Protein AF-A0A950M213-F1 (afdb_monomer_lite)

Radius of gyration: 52.93 Å; chains: 1; bounding box: 107×39×134 Å

Sequence (190 aa):
MMHLPGWNSADSTARFHNFFEFWGIVLFLIVVLFEFLAYFYGHRRDWLVNEAVRQASIQRQQADDPAKLQRESDATQIARLEEELWQTSKQVAADHSVKTRLRNLLETIDPQIIRAIDAGQTDLVVRMQPSDIVALRSLIQDPEGASLVTIVGLGRRFLNSLINNGSLGPSTPVAEQQEVQLHISTNLKE

Structure (mmCIF, N/CA/C/O backbone):
data_AF-A0A950M213-F1
#
_entry.id   AF-A0A950M213-F1
#
loop_
_atom_site.group_PDB
_atom_site.id
_atom_site.type_symbol
_atom_site.label_atom_id
_atom_site.label_alt_id
_atom_site.label_comp_id
_atom_site.label_asym_id
_atom_site.label_entity_id
_atom_site.label_seq_id
_atom_site.pdbx_PDB_ins_code
_atom_site.Cartn_x
_atom_site.Cartn_y
_atom_site.Cartn_z
_atom_site.occupancy
_atom_site.B_iso_or_equiv
_atom_site.auth_seq_id
_atom_site.auth_comp_id
_atom_site.auth_asym_id
_atom_site.auth_atom_id
_atom_site.pdbx_PDB_model_num
ATOM 1 N N . MET A 1 1 ? 73.156 -7.912 -71.136 1.00 49.03 1 MET A N 1
ATOM 2 C CA . MET A 1 1 ? 72.576 -6.557 -71.019 1.00 49.03 1 MET A CA 1
ATOM 3 C C . MET A 1 1 ? 71.364 -6.499 -71.931 1.00 49.03 1 MET A C 1
ATOM 5 O O . MET A 1 1 ? 71.535 -6.577 -73.139 1.00 49.03 1 MET A O 1
ATOM 9 N N . MET A 1 2 ? 70.152 -6.495 -71.373 1.00 54.94 2 MET A N 1
ATOM 10 C CA . MET A 1 2 ? 68.930 -6.364 -72.175 1.00 54.94 2 MET A CA 1
ATOM 11 C C . MET A 1 2 ? 68.824 -4.920 -72.666 1.00 54.94 2 MET A C 1
ATOM 13 O O . MET A 1 2 ? 68.542 -4.017 -71.884 1.00 54.94 2 MET A O 1
ATOM 17 N N . HIS A 1 3 ? 69.097 -4.707 -73.951 1.00 57.25 3 HIS A N 1
ATOM 18 C CA . HIS A 1 3 ? 68.848 -3.440 -74.628 1.00 57.25 3 HIS A CA 1
ATOM 19 C C . HIS A 1 3 ? 67.369 -3.426 -75.028 1.00 57.25 3 HIS A C 1
ATOM 21 O O . HIS A 1 3 ? 66.970 -4.119 -75.962 1.00 57.25 3 HIS A O 1
ATOM 27 N N . LEU A 1 4 ? 66.537 -2.701 -74.281 1.00 65.31 4 LEU A N 1
ATOM 28 C CA . LEU A 1 4 ? 65.123 -2.542 -74.618 1.00 65.31 4 LEU A CA 1
ATOM 29 C C . LEU A 1 4 ? 65.012 -1.671 -75.889 1.00 65.31 4 LEU A C 1
ATOM 31 O O . LEU A 1 4 ? 65.547 -0.557 -75.907 1.00 65.31 4 LEU A O 1
ATOM 35 N N . PRO A 1 5 ? 64.381 -2.160 -76.974 1.00 60.16 5 PRO A N 1
ATOM 36 C CA . PRO A 1 5 ? 64.315 -1.437 -78.241 1.00 60.16 5 PRO A CA 1
ATOM 37 C C . PRO A 1 5 ? 63.416 -0.198 -78.106 1.00 60.16 5 PRO A C 1
ATOM 39 O O . PRO A 1 5 ? 62.282 -0.295 -77.650 1.00 60.16 5 PRO A O 1
ATOM 42 N N . GLY A 1 6 ? 63.931 0.975 -78.4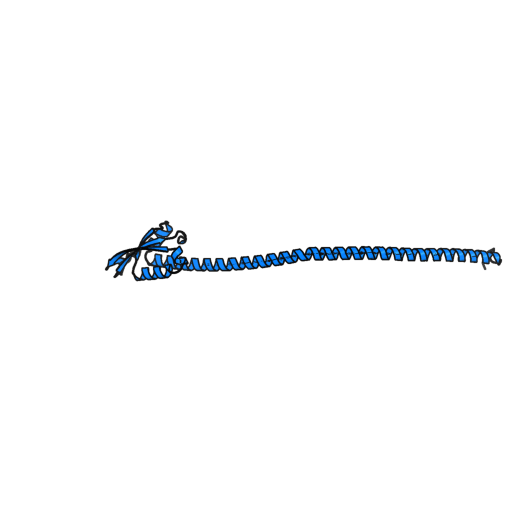92 1.00 64.69 6 GLY A N 1
ATOM 43 C CA . GLY A 1 6 ? 63.197 2.252 -78.483 1.00 64.69 6 GLY A CA 1
ATOM 44 C C . GLY A 1 6 ? 63.586 3.240 -77.373 1.00 64.69 6 GLY A C 1
ATOM 45 O O . GLY A 1 6 ? 63.314 4.425 -77.514 1.00 64.69 6 GLY A O 1
ATOM 46 N N . TRP A 1 7 ? 64.305 2.806 -76.331 1.00 66.50 7 TRP A N 1
ATOM 47 C CA . TRP A 1 7 ? 64.709 3.653 -75.189 1.00 66.50 7 TRP A CA 1
ATOM 48 C C . TRP A 1 7 ? 65.865 4.631 -75.459 1.00 66.50 7 TRP A C 1
ATOM 50 O O . TRP A 1 7 ? 66.163 5.484 -74.629 1.00 66.50 7 TRP A O 1
ATOM 60 N N . ASN A 1 8 ? 66.517 4.534 -76.618 1.00 67.75 8 ASN A N 1
ATOM 61 C CA . ASN A 1 8 ? 67.691 5.350 -76.945 1.00 67.75 8 ASN A CA 1
ATOM 62 C C . ASN A 1 8 ? 67.336 6.664 -77.663 1.00 67.75 8 ASN A C 1
ATOM 64 O O . ASN A 1 8 ? 68.239 7.379 -78.092 1.00 67.75 8 ASN A O 1
ATOM 68 N N . SER A 1 9 ? 66.046 6.971 -77.853 1.00 73.06 9 SER A N 1
ATOM 69 C CA . SER A 1 9 ? 65.612 8.234 -78.455 1.00 73.06 9 SER A CA 1
ATOM 70 C C . SER A 1 9 ? 65.010 9.152 -77.393 1.00 73.06 9 SER A C 1
ATOM 72 O O . SER A 1 9 ? 64.204 8.728 -76.564 1.00 73.06 9 SER A O 1
ATOM 74 N N . ALA A 1 10 ? 65.389 10.431 -77.433 1.00 76.19 10 ALA A N 1
ATOM 75 C CA . ALA A 1 10 ? 64.850 11.448 -76.531 1.00 76.19 10 ALA A CA 1
ATOM 76 C C . ALA A 1 10 ? 63.313 11.546 -76.613 1.00 76.19 10 ALA A C 1
ATOM 78 O O . ALA A 1 10 ? 62.657 11.819 -75.610 1.00 76.19 10 ALA A O 1
ATOM 79 N N . ASP A 1 11 ? 62.736 11.251 -77.783 1.00 80.62 11 ASP A N 1
ATOM 80 C CA . ASP A 1 11 ? 61.290 11.291 -78.018 1.00 80.62 11 ASP A CA 1
ATOM 81 C C . ASP A 1 11 ? 60.545 10.152 -77.289 1.00 80.62 11 ASP A C 1
ATOM 83 O O . ASP A 1 11 ? 59.473 10.363 -76.725 1.00 80.62 11 ASP A O 1
ATOM 87 N N . SER A 1 12 ? 61.128 8.947 -77.199 1.00 78.62 12 SER A N 1
ATOM 88 C CA . SER A 1 12 ? 60.525 7.846 -76.429 1.00 78.62 12 SER A CA 1
ATOM 89 C C . SER A 1 12 ? 60.503 8.155 -74.931 1.00 78.62 12 SER A C 1
ATOM 91 O O . SER A 1 12 ? 59.481 7.959 -74.272 1.00 78.62 12 SER A O 1
ATOM 93 N N . THR A 1 13 ? 61.606 8.677 -74.388 1.00 80.12 13 THR A N 1
ATOM 94 C CA . THR A 1 13 ? 61.694 9.057 -72.969 1.00 80.12 13 THR A CA 1
ATOM 95 C C . THR A 1 13 ? 60.719 10.185 -72.630 1.00 80.12 13 THR A C 1
ATOM 97 O O . THR A 1 13 ? 60.046 10.113 -71.604 1.00 80.12 13 THR A O 1
ATOM 100 N N . ALA A 1 14 ? 60.567 11.179 -73.513 1.00 83.19 14 ALA A N 1
ATOM 101 C CA . ALA A 1 14 ? 59.604 12.266 -73.337 1.00 83.19 14 ALA A CA 1
ATOM 102 C C . ALA A 1 14 ? 58.148 11.766 -73.316 1.00 83.19 14 ALA A C 1
ATOM 104 O O . ALA A 1 14 ? 57.359 12.184 -72.472 1.00 83.19 14 ALA A O 1
ATOM 105 N N . ARG A 1 15 ? 57.784 10.816 -74.187 1.00 82.31 15 ARG A N 1
ATOM 106 C CA . ARG A 1 15 ? 56.428 10.235 -74.200 1.00 82.31 15 ARG A CA 1
ATOM 107 C C . ARG A 1 15 ? 56.118 9.425 -72.946 1.00 82.31 15 ARG A C 1
ATOM 109 O O . ARG A 1 15 ? 55.019 9.547 -72.410 1.00 82.31 15 ARG A O 1
ATOM 116 N N . PHE A 1 16 ? 57.069 8.624 -72.464 1.00 85.44 16 PHE A N 1
ATOM 117 C CA . PHE A 1 16 ? 56.902 7.890 -71.207 1.00 85.44 16 PHE A CA 1
ATOM 118 C C . PHE A 1 16 ? 56.800 8.834 -70.010 1.00 85.44 16 PHE A C 1
ATOM 120 O O . PHE A 1 16 ? 55.954 8.616 -69.146 1.00 85.44 16 PHE A O 1
ATOM 127 N N . HIS A 1 17 ? 57.608 9.897 -69.980 1.00 86.88 17 HIS A N 1
ATOM 128 C CA . HIS A 1 17 ? 57.521 10.922 -68.946 1.00 86.88 17 HIS A CA 1
ATOM 129 C C . HIS A 1 17 ? 56.132 11.568 -68.919 1.00 86.88 17 HIS A C 1
ATOM 131 O O . HIS A 1 17 ? 55.469 11.508 -67.890 1.00 86.88 17 HIS A O 1
ATOM 137 N N . ASN A 1 18 ? 55.643 12.049 -70.066 1.00 85.50 18 ASN A N 1
ATOM 138 C CA . ASN A 1 18 ? 54.320 12.671 -70.169 1.00 85.50 18 ASN A CA 1
ATOM 139 C C . ASN A 1 18 ? 53.185 11.699 -69.792 1.00 85.50 18 ASN A C 1
ATOM 141 O O . ASN A 1 18 ? 52.194 12.105 -69.189 1.00 85.50 18 ASN A O 1
ATOM 145 N N . PHE A 1 19 ? 53.317 10.408 -70.122 1.00 90.56 19 PHE A N 1
ATOM 146 C CA . PHE A 1 19 ? 52.348 9.384 -69.721 1.00 90.56 19 PHE A CA 1
ATOM 147 C C . PHE A 1 19 ? 52.305 9.212 -68.199 1.00 90.56 19 PHE A C 1
ATOM 149 O O . PHE A 1 19 ? 51.228 9.262 -67.607 1.00 90.56 19 PHE A O 1
ATOM 156 N N . PHE A 1 20 ? 53.462 9.025 -67.559 1.00 93.75 20 PHE A N 1
ATOM 157 C CA . PHE A 1 20 ? 53.530 8.870 -66.105 1.00 93.75 20 PHE A CA 1
ATOM 158 C C . PHE A 1 20 ? 53.152 10.150 -65.363 1.00 93.75 20 PHE A C 1
ATOM 160 O O . PHE A 1 20 ? 52.518 10.063 -64.317 1.00 93.75 20 PHE A O 1
ATOM 167 N N . GLU A 1 21 ? 53.484 11.320 -65.903 1.00 91.75 21 GLU A N 1
ATOM 168 C CA . GLU A 1 21 ? 53.078 12.613 -65.355 1.00 91.75 21 GLU A CA 1
ATOM 169 C C . GLU A 1 21 ? 51.553 12.758 -65.375 1.00 91.75 21 GLU A C 1
ATOM 171 O O . GLU A 1 21 ? 50.941 13.024 -64.340 1.00 91.75 21 GLU A O 1
ATOM 176 N N . PHE A 1 22 ? 50.917 12.475 -66.517 1.00 94.12 22 PHE A N 1
ATOM 177 C CA . PHE A 1 22 ? 49.462 12.511 -66.638 1.00 94.12 22 PHE A CA 1
ATOM 178 C C . PHE A 1 22 ? 48.786 11.535 -65.668 1.00 94.12 22 PHE A C 1
ATOM 180 O O . PHE A 1 22 ? 47.903 11.926 -64.904 1.00 94.12 22 PHE A O 1
ATOM 187 N N . TRP A 1 23 ? 49.226 10.274 -65.641 1.00 96.12 23 TRP A N 1
ATOM 188 C CA . TRP A 1 23 ? 48.662 9.278 -64.727 1.00 96.12 23 TRP A CA 1
ATOM 189 C C . TRP A 1 23 ? 48.947 9.588 -63.259 1.00 96.12 23 TRP A C 1
ATOM 191 O O . TRP A 1 23 ? 48.094 9.322 -62.414 1.00 96.12 23 TRP A O 1
ATOM 201 N N . GLY A 1 24 ? 50.096 10.188 -62.951 1.00 95.62 24 GLY A N 1
ATOM 202 C CA . GLY A 1 24 ? 50.436 10.656 -61.611 1.00 95.62 24 GLY A CA 1
ATOM 203 C C . GLY A 1 24 ? 49.455 11.716 -61.119 1.00 95.62 24 GLY A C 1
ATOM 204 O O . GLY A 1 24 ? 48.935 11.603 -60.010 1.00 95.62 24 GLY A O 1
ATOM 205 N N . ILE A 1 25 ? 49.122 12.690 -61.971 1.00 96.31 25 ILE A N 1
ATOM 206 C CA . ILE A 1 25 ? 48.122 13.723 -61.665 1.00 96.31 25 ILE A CA 1
ATOM 207 C C . ILE A 1 25 ? 46.729 13.101 -61.496 1.00 96.31 25 ILE A C 1
ATOM 209 O O . ILE A 1 25 ? 46.022 13.423 -60.541 1.00 96.31 25 ILE A O 1
ATOM 213 N N . VAL A 1 26 ? 46.335 12.182 -62.381 1.00 97.06 26 VAL A N 1
ATOM 214 C CA . VAL A 1 26 ? 45.029 11.502 -62.312 1.00 97.06 26 VAL A CA 1
ATOM 215 C C . VAL A 1 26 ? 44.888 10.705 -61.013 1.00 97.06 26 VAL A C 1
ATOM 217 O O . VAL A 1 26 ? 43.884 10.838 -60.316 1.00 97.06 26 VAL A O 1
ATOM 220 N N . LEU A 1 27 ? 45.896 9.906 -60.655 1.00 96.50 27 LEU A N 1
ATOM 221 C CA . LEU A 1 27 ? 45.900 9.134 -59.412 1.00 96.50 27 LEU A CA 1
ATOM 222 C C . LEU A 1 27 ? 45.859 10.038 -58.181 1.00 96.50 27 LEU A C 1
ATOM 224 O O . LEU A 1 27 ? 45.108 9.760 -57.247 1.00 96.50 27 LEU A O 1
ATOM 228 N N . PHE A 1 28 ? 46.610 11.139 -58.196 1.00 96.69 28 PHE A N 1
ATOM 229 C CA . PHE A 1 28 ? 46.575 12.124 -57.122 1.00 96.69 28 PHE A CA 1
ATOM 230 C C . PHE A 1 28 ? 45.172 12.721 -56.944 1.00 96.69 28 PHE A C 1
ATOM 232 O O . PHE A 1 28 ? 44.655 12.753 -55.828 1.00 96.69 28 PHE A O 1
ATOM 239 N N . LEU A 1 29 ? 44.510 13.117 -58.037 1.00 97.31 29 LEU A N 1
ATOM 240 C CA . LEU A 1 29 ? 43.141 13.637 -57.991 1.00 97.31 29 LEU A CA 1
ATOM 241 C C . LEU A 1 29 ? 42.142 12.609 -57.452 1.00 97.31 29 LEU A C 1
ATOM 243 O O . LEU A 1 29 ? 41.258 12.970 -56.677 1.00 97.31 29 LEU A O 1
ATOM 247 N N . ILE A 1 30 ? 42.292 11.334 -57.819 1.00 97.56 30 ILE A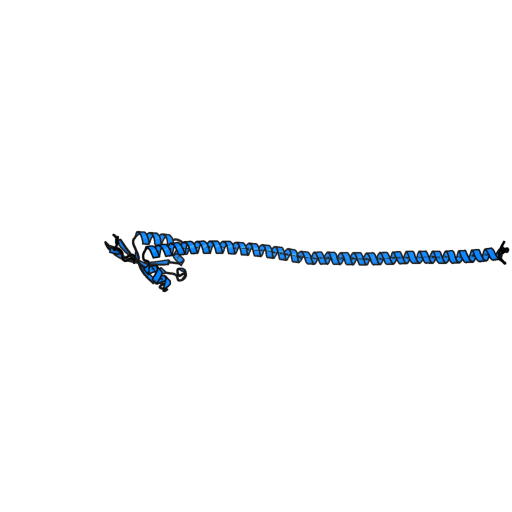 N 1
ATOM 248 C CA . ILE A 1 30 ? 41.451 10.255 -57.291 1.00 97.56 30 ILE A CA 1
ATOM 249 C C . ILE A 1 30 ? 41.628 10.135 -55.774 1.00 97.56 30 ILE A C 1
ATOM 251 O O . ILE A 1 30 ? 40.633 10.100 -55.055 1.00 97.56 30 ILE A O 1
ATOM 255 N N . VAL A 1 31 ? 42.865 10.125 -55.267 1.00 97.00 31 VAL A N 1
ATOM 256 C CA . VAL A 1 31 ? 43.129 10.045 -53.818 1.00 97.00 31 VAL A CA 1
ATOM 257 C C . VAL A 1 31 ? 42.512 11.232 -53.076 1.00 97.00 31 VAL A C 1
ATOM 259 O O . VAL A 1 31 ? 41.837 11.032 -52.069 1.00 97.00 31 VAL A O 1
ATOM 262 N N . VAL A 1 32 ? 42.667 12.452 -53.598 1.00 96.81 32 VAL A N 1
ATOM 263 C CA . VAL A 1 32 ? 42.060 13.657 -53.007 1.00 96.81 32 VAL A CA 1
ATOM 264 C C . VAL A 1 32 ? 40.530 13.569 -52.998 1.00 96.81 32 VAL A C 1
ATOM 266 O O . VAL A 1 32 ? 39.896 13.938 -52.010 1.00 96.81 32 VAL A O 1
ATOM 269 N N . LEU A 1 33 ? 39.922 13.042 -54.065 1.00 96.75 33 LEU A N 1
ATOM 270 C CA . LEU A 1 33 ? 38.476 12.830 -54.129 1.00 96.75 33 LEU A CA 1
ATOM 271 C C . LEU A 1 33 ? 38.009 11.823 -53.065 1.00 96.75 33 LEU A C 1
ATOM 273 O O . LEU A 1 33 ? 36.998 12.059 -52.403 1.00 96.75 33 LEU A O 1
ATOM 277 N N . PHE A 1 34 ? 38.744 10.724 -52.875 1.00 96.75 34 PHE A N 1
ATOM 278 C CA . PHE A 1 34 ? 38.442 9.737 -51.836 1.00 96.75 34 PHE A CA 1
ATOM 279 C C . PHE A 1 34 ? 38.565 10.322 -50.428 1.00 96.75 34 PHE A C 1
ATOM 281 O O . PHE A 1 34 ? 37.687 10.072 -49.605 1.00 96.75 34 PHE A O 1
ATOM 288 N N . GLU A 1 35 ? 39.587 11.137 -50.168 1.00 94.62 35 GLU A N 1
ATOM 289 C CA . GLU A 1 35 ? 39.752 11.830 -48.886 1.00 94.62 35 GLU A CA 1
ATOM 290 C C . GLU A 1 35 ? 38.570 12.772 -48.611 1.00 94.62 35 GLU A C 1
ATOM 292 O O . GLU A 1 35 ? 37.987 12.766 -47.526 1.00 94.62 35 GLU A O 1
ATOM 297 N N . PHE A 1 36 ? 38.138 13.525 -49.627 1.00 95.69 36 PHE A N 1
ATOM 298 C CA . PHE A 1 36 ? 36.987 14.418 -49.511 1.00 95.69 36 PHE A CA 1
ATOM 299 C C . PHE A 1 36 ? 35.680 13.655 -49.237 1.00 95.69 36 PHE A C 1
ATOM 301 O O . PHE A 1 36 ? 34.890 14.048 -48.374 1.00 95.69 36 PHE A O 1
ATOM 308 N N . LEU A 1 37 ? 35.459 12.532 -49.930 1.00 93.62 37 LEU A N 1
ATOM 309 C CA . LEU A 1 37 ? 34.311 11.655 -49.686 1.00 93.62 37 LEU A CA 1
ATOM 310 C C . LEU A 1 37 ? 34.345 11.048 -48.279 1.00 93.62 37 LEU A C 1
ATOM 312 O O . LEU A 1 37 ? 33.307 10.997 -47.615 1.00 93.62 37 LEU A O 1
ATOM 316 N N . ALA A 1 38 ? 35.517 10.611 -47.815 1.00 93.62 38 ALA A N 1
ATOM 317 C CA . ALA A 1 38 ? 35.697 10.048 -46.482 1.00 93.62 38 ALA A CA 1
ATOM 318 C C . ALA A 1 38 ? 35.398 11.086 -45.393 1.00 93.62 38 ALA A C 1
ATOM 320 O O . ALA A 1 38 ? 34.660 10.786 -44.453 1.00 93.62 38 ALA A O 1
ATOM 321 N N . TYR A 1 39 ? 35.883 12.320 -45.560 1.00 93.44 39 TYR A N 1
ATOM 322 C CA . TYR A 1 39 ? 35.595 13.427 -44.651 1.00 93.44 39 TYR A CA 1
ATOM 323 C C . TYR A 1 39 ? 34.091 13.724 -44.570 1.00 93.44 39 TYR A C 1
ATOM 325 O O . TYR A 1 39 ? 33.519 13.784 -43.479 1.00 93.44 39 TYR A O 1
ATOM 333 N N . PHE A 1 40 ? 33.422 13.847 -45.721 1.00 91.62 40 PHE A N 1
ATOM 334 C CA . PHE A 1 40 ? 31.988 14.136 -45.764 1.00 91.62 40 PHE A CA 1
ATOM 335 C C . PHE A 1 40 ? 31.150 13.004 -45.151 1.00 91.62 40 PHE A C 1
ATOM 337 O O . PHE A 1 40 ? 30.200 13.250 -44.400 1.00 91.62 40 PHE A O 1
ATOM 344 N N . TYR A 1 41 ? 31.515 11.750 -45.432 1.00 92.00 41 TYR A N 1
ATOM 345 C CA . TYR A 1 41 ? 30.835 10.586 -44.872 1.00 92.00 41 TYR A CA 1
ATOM 346 C C . TYR A 1 41 ? 31.047 10.465 -43.357 1.00 92.00 41 TYR A C 1
ATOM 348 O O . TYR A 1 41 ? 30.087 10.198 -42.629 1.00 92.00 41 TYR A O 1
ATOM 356 N N . GLY A 1 42 ? 32.269 10.714 -42.875 1.00 89.62 42 GLY A N 1
ATOM 357 C CA . GLY A 1 42 ? 32.592 10.758 -41.448 1.00 89.62 42 GLY A CA 1
ATOM 358 C C . GLY A 1 42 ? 31.742 11.791 -40.713 1.00 89.62 42 GLY A C 1
ATOM 359 O O . GLY A 1 42 ? 31.035 11.447 -39.768 1.00 89.62 42 GLY A O 1
ATOM 360 N N . HIS A 1 43 ? 31.686 13.020 -41.232 1.00 89.88 43 HIS A N 1
ATOM 361 C CA . HIS A 1 43 ? 30.910 14.096 -40.617 1.00 89.88 43 HIS A CA 1
ATOM 362 C C . HIS A 1 43 ? 29.405 13.787 -40.549 1.00 89.88 43 HIS A C 1
ATOM 364 O O . HIS A 1 43 ? 28.758 14.011 -39.524 1.00 89.88 43 HIS A O 1
ATOM 370 N N . ARG A 1 44 ? 28.838 13.208 -41.617 1.00 91.50 44 ARG A N 1
ATOM 371 C CA . ARG A 1 44 ? 27.429 12.784 -41.630 1.00 91.50 44 ARG A CA 1
ATOM 372 C C . ARG A 1 44 ? 27.152 11.689 -40.599 1.00 91.50 44 ARG A C 1
ATOM 374 O O . ARG A 1 44 ? 26.113 11.719 -39.939 1.00 91.50 44 ARG A O 1
ATOM 381 N N . ARG A 1 45 ? 28.050 10.710 -40.480 1.00 91.19 45 ARG A N 1
ATOM 382 C CA . ARG A 1 45 ? 27.922 9.618 -39.511 1.00 91.19 45 ARG A CA 1
ATOM 383 C C . ARG A 1 45 ? 27.980 10.147 -38.080 1.00 91.19 45 ARG A C 1
ATOM 385 O O . ARG A 1 45 ? 27.125 9.772 -37.283 1.00 91.19 45 ARG A O 1
ATOM 392 N N . ASP A 1 46 ? 28.935 11.014 -37.770 1.00 91.19 46 ASP A N 1
ATOM 393 C CA . ASP A 1 46 ? 29.098 11.565 -36.422 1.00 91.19 46 ASP A CA 1
ATOM 394 C C . ASP A 1 46 ? 27.878 12.385 -36.003 1.00 91.19 46 ASP A C 1
ATOM 396 O O . ASP A 1 46 ? 27.411 12.273 -34.869 1.00 91.19 46 ASP A O 1
ATOM 400 N N . TRP A 1 47 ? 27.290 13.137 -36.938 1.00 88.06 47 TRP A N 1
ATOM 401 C CA . TRP A 1 47 ? 26.042 13.854 -36.695 1.00 88.06 47 TRP A CA 1
ATOM 402 C C . TRP A 1 47 ? 24.878 12.909 -36.347 1.00 88.06 47 TRP A C 1
ATOM 404 O O . TRP A 1 47 ? 24.202 13.115 -35.340 1.00 88.06 47 TRP A O 1
ATOM 414 N N . LEU A 1 48 ? 24.679 11.832 -37.119 1.00 93.00 48 LEU A N 1
ATOM 415 C CA . LEU A 1 48 ? 23.620 10.846 -36.856 1.00 93.00 48 LEU A CA 1
ATOM 416 C C . LEU A 1 48 ? 23.818 10.111 -35.525 1.00 93.00 48 LEU A C 1
ATOM 418 O O . LEU A 1 48 ? 22.854 9.873 -34.800 1.00 93.00 48 LEU A O 1
ATOM 422 N N . VAL A 1 49 ? 25.062 9.752 -35.202 1.00 94.88 49 VAL A N 1
ATOM 423 C CA . VAL A 1 49 ? 25.394 9.074 -33.943 1.00 94.88 49 VAL A CA 1
ATOM 424 C C . VAL A 1 49 ? 25.140 10.000 -32.759 1.00 94.88 49 VAL A C 1
ATOM 426 O O . VAL A 1 49 ? 24.508 9.581 -31.792 1.00 94.88 49 VAL A O 1
ATOM 429 N N . ASN A 1 50 ? 25.567 11.261 -32.840 1.00 94.06 50 ASN A N 1
ATOM 430 C CA . ASN A 1 50 ? 25.347 12.231 -31.771 1.00 94.06 50 ASN A CA 1
ATOM 431 C C . ASN A 1 50 ? 23.857 12.491 -31.534 1.00 94.06 50 ASN A C 1
ATOM 433 O O . ASN A 1 50 ? 23.428 12.547 -30.381 1.00 94.06 50 ASN A O 1
ATOM 437 N N . GLU A 1 51 ? 23.054 12.581 -32.595 1.00 92.75 51 GLU A N 1
ATOM 438 C CA . GLU A 1 51 ? 21.610 12.769 -32.454 1.00 92.75 51 GLU A CA 1
ATOM 439 C C . GLU A 1 51 ? 20.929 11.526 -31.863 1.00 92.75 51 GLU A C 1
ATOM 441 O O . GLU A 1 51 ? 20.109 11.646 -30.954 1.00 92.75 51 GLU A O 1
ATOM 446 N N . ALA A 1 52 ? 21.324 10.321 -32.286 1.00 92.75 52 ALA A N 1
ATOM 447 C CA . ALA A 1 52 ? 20.812 9.076 -31.713 1.00 92.75 52 ALA A CA 1
ATOM 448 C C . ALA A 1 52 ? 21.166 8.936 -30.221 1.00 92.75 52 ALA A C 1
ATOM 450 O O . ALA A 1 52 ? 20.317 8.562 -29.410 1.00 92.75 52 ALA A O 1
ATOM 451 N N . VAL A 1 53 ? 22.399 9.283 -29.836 1.00 94.56 53 VAL A N 1
ATOM 452 C CA . VAL A 1 53 ? 22.830 9.303 -28.430 1.00 94.56 53 VAL A CA 1
ATOM 453 C C . VAL A 1 53 ? 22.026 10.330 -27.637 1.00 94.56 53 VAL A C 1
ATOM 455 O O . VAL A 1 53 ? 21.559 10.026 -26.537 1.00 94.56 53 VAL A O 1
ATOM 458 N N . ARG A 1 54 ? 21.805 11.524 -28.198 1.00 91.44 54 ARG A N 1
ATOM 459 C CA . ARG A 1 54 ? 21.007 12.573 -27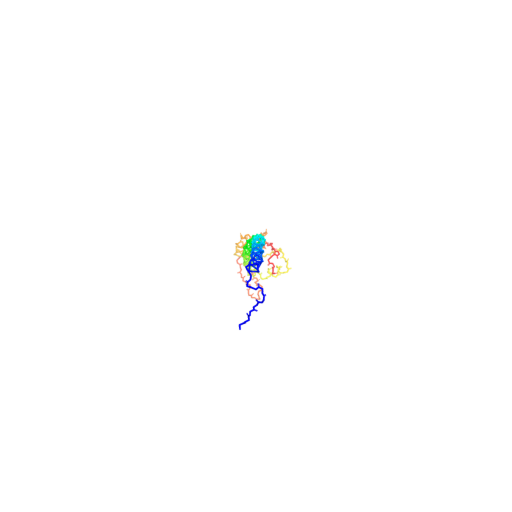.560 1.00 91.44 54 ARG A CA 1
ATOM 460 C C . ARG A 1 54 ? 19.566 12.119 -27.344 1.00 91.44 54 ARG A C 1
ATOM 462 O O . ARG A 1 54 ? 19.072 12.225 -26.223 1.00 91.44 54 ARG A O 1
ATOM 469 N N . GLN A 1 55 ? 18.922 11.545 -28.356 1.00 93.00 55 GLN A N 1
ATOM 470 C CA . GLN A 1 55 ? 17.563 11.015 -28.238 1.00 93.00 55 GLN A CA 1
ATOM 471 C C . GLN A 1 55 ? 17.473 9.895 -27.200 1.00 93.00 55 GLN A C 1
ATOM 473 O O . GLN A 1 55 ? 16.596 9.937 -26.339 1.00 93.00 55 GLN A O 1
ATOM 478 N N . ALA A 1 56 ? 18.415 8.948 -27.207 1.00 90.25 56 ALA A N 1
ATOM 479 C CA . ALA A 1 56 ? 18.463 7.886 -26.205 1.00 90.25 56 ALA A CA 1
ATOM 480 C C . ALA A 1 56 ? 18.646 8.440 -24.782 1.00 90.25 56 ALA A C 1
ATOM 482 O O . ALA A 1 56 ? 18.045 7.932 -23.836 1.00 90.25 56 ALA A O 1
ATOM 483 N N . SER A 1 57 ? 19.453 9.493 -24.615 1.00 88.75 57 SER A N 1
ATOM 484 C CA . SER A 1 57 ? 19.662 10.135 -23.312 1.00 88.75 57 SER A CA 1
ATOM 485 C C . SER A 1 57 ? 18.405 10.850 -22.805 1.00 88.75 57 SER A C 1
ATOM 487 O O . SER A 1 57 ? 18.044 10.678 -21.643 1.00 88.75 57 SER A O 1
ATOM 489 N N . ILE A 1 58 ? 17.688 11.559 -23.685 1.00 88.81 58 ILE A N 1
ATOM 490 C CA . ILE A 1 58 ? 16.418 12.223 -23.362 1.00 88.81 58 ILE A CA 1
ATOM 491 C C . ILE A 1 58 ? 15.355 11.180 -23.014 1.00 88.81 58 ILE A C 1
ATOM 493 O O . ILE A 1 58 ? 14.647 11.335 -22.024 1.00 88.81 58 ILE A O 1
ATOM 497 N N . GLN A 1 59 ? 15.270 10.090 -23.780 1.00 89.06 59 GLN A N 1
ATOM 498 C CA . GLN A 1 59 ? 14.297 9.029 -23.531 1.00 89.06 59 GLN A CA 1
ATOM 499 C C . GLN A 1 59 ? 14.535 8.335 -22.184 1.00 89.06 59 GLN A C 1
ATOM 501 O O . GLN A 1 59 ? 13.580 8.043 -21.471 1.00 89.06 59 GLN A O 1
ATOM 506 N N . ARG A 1 60 ? 15.801 8.112 -21.800 1.00 83.25 60 ARG A N 1
ATOM 507 C CA . ARG A 1 60 ? 16.148 7.586 -20.469 1.00 83.25 60 ARG A CA 1
ATOM 508 C C . ARG A 1 60 ? 15.748 8.551 -19.355 1.00 83.25 60 ARG A C 1
ATOM 510 O O . ARG A 1 60 ? 15.132 8.119 -18.391 1.00 83.25 60 ARG A O 1
ATOM 517 N N . GLN A 1 61 ? 16.031 9.845 -19.510 1.00 83.12 61 GLN A N 1
ATOM 518 C CA . GLN A 1 61 ? 15.634 10.859 -18.524 1.00 83.12 61 GLN A CA 1
ATOM 519 C C . GLN A 1 61 ? 14.109 10.934 -18.367 1.00 83.12 61 GLN A C 1
ATOM 521 O O . GLN A 1 61 ? 13.602 10.891 -17.250 1.00 83.12 61 GLN A O 1
ATOM 526 N N . GLN A 1 62 ? 13.373 10.941 -19.482 1.00 82.81 62 GLN A N 1
ATOM 527 C CA . GLN A 1 62 ? 11.908 10.950 -19.473 1.00 82.81 62 GLN A CA 1
ATOM 528 C C . GLN A 1 62 ? 11.288 9.679 -18.888 1.00 82.81 62 GLN A C 1
ATOM 530 O O . GLN A 1 62 ? 10.165 9.744 -18.405 1.00 82.81 62 GLN A O 1
ATOM 535 N N . ALA A 1 63 ? 11.967 8.531 -18.947 1.00 78.62 63 ALA A N 1
ATOM 536 C CA . ALA A 1 63 ? 11.495 7.297 -18.319 1.00 78.62 63 ALA A CA 1
ATOM 537 C C . ALA A 1 63 ? 11.814 7.248 -16.813 1.00 78.62 63 ALA A C 1
ATOM 539 O O . ALA A 1 63 ? 11.018 6.724 -16.032 1.00 78.62 63 ALA A O 1
ATOM 540 N N . ASP A 1 64 ? 12.950 7.813 -16.396 1.00 81.81 64 ASP A N 1
ATOM 541 C CA . ASP A 1 64 ? 13.389 7.803 -14.999 1.00 81.81 64 ASP A CA 1
ATOM 542 C C . ASP A 1 64 ? 12.604 8.786 -14.116 1.00 81.81 64 ASP A C 1
ATOM 544 O O . ASP A 1 64 ? 12.291 8.456 -12.971 1.00 81.81 64 ASP A O 1
ATOM 548 N N . ASP A 1 65 ? 12.258 9.971 -14.622 1.00 79.88 65 ASP A N 1
ATOM 549 C CA . ASP A 1 65 ? 11.520 10.991 -13.862 1.00 79.88 65 ASP A CA 1
ATOM 550 C C . ASP A 1 65 ? 10.125 10.537 -13.379 1.00 79.88 65 ASP A C 1
ATOM 552 O O . ASP A 1 65 ? 9.856 10.644 -12.176 1.00 79.88 65 ASP A O 1
ATOM 556 N N . PRO A 1 66 ? 9.236 9.969 -14.223 1.00 79.00 66 PRO A N 1
ATOM 557 C CA . PRO A 1 66 ? 7.938 9.484 -13.763 1.00 79.00 66 PRO A CA 1
ATOM 558 C C . PRO A 1 66 ? 8.079 8.268 -12.843 1.00 79.00 66 PRO A C 1
ATOM 560 O O . PRO A 1 66 ? 7.315 8.134 -11.891 1.00 79.00 66 PRO A O 1
ATOM 563 N N . ALA A 1 67 ? 9.077 7.405 -13.067 1.00 80.44 67 ALA A N 1
ATOM 564 C CA . ALA A 1 67 ? 9.323 6.252 -12.204 1.00 80.44 67 ALA A CA 1
ATOM 565 C C . ALA A 1 67 ? 9.781 6.668 -10.797 1.00 80.44 67 ALA A C 1
ATOM 567 O O . ALA A 1 67 ? 9.412 6.027 -9.812 1.00 80.44 67 ALA A O 1
ATOM 568 N N . LYS A 1 68 ? 10.571 7.743 -10.681 1.00 84.31 68 LYS A N 1
ATOM 569 C CA . LYS A 1 68 ? 10.973 8.314 -9.388 1.00 84.31 68 LYS A CA 1
ATOM 570 C C . LYS A 1 68 ? 9.797 8.964 -8.669 1.00 84.31 68 LYS A C 1
ATOM 572 O O . LYS A 1 68 ? 9.589 8.648 -7.501 1.00 84.31 68 LYS A O 1
ATOM 577 N N . LEU A 1 69 ? 9.010 9.787 -9.370 1.00 82.44 69 LEU A N 1
ATOM 578 C CA . LEU A 1 69 ? 7.810 10.402 -8.794 1.00 82.44 69 LEU A CA 1
ATOM 579 C C . LEU A 1 69 ? 6.837 9.342 -8.268 1.00 82.44 69 LEU A C 1
ATOM 581 O O . LEU A 1 69 ? 6.328 9.469 -7.156 1.00 82.44 69 LEU A O 1
ATOM 585 N N . GLN A 1 70 ? 6.619 8.276 -9.044 1.00 85.81 70 GLN A N 1
ATOM 586 C CA . GLN A 1 70 ? 5.730 7.192 -8.642 1.00 85.81 70 GLN A CA 1
ATOM 587 C C . GLN A 1 70 ? 6.232 6.512 -7.364 1.00 85.81 70 GLN A C 1
ATOM 589 O O . GLN A 1 70 ? 5.479 6.408 -6.402 1.00 85.81 70 GLN A O 1
ATOM 594 N N . ARG A 1 71 ? 7.518 6.138 -7.301 1.00 83.81 71 ARG A N 1
ATOM 595 C CA . ARG A 1 71 ? 8.111 5.506 -6.107 1.00 83.81 71 ARG A CA 1
ATOM 596 C C . ARG A 1 71 ? 8.023 6.385 -4.862 1.00 83.81 71 ARG A C 1
ATOM 598 O O . ARG A 1 71 ? 7.804 5.866 -3.774 1.00 83.81 71 ARG A O 1
ATOM 605 N N . GLU A 1 72 ? 8.195 7.695 -5.008 1.00 87.19 72 GLU A N 1
ATOM 606 C CA . GLU A 1 72 ? 8.063 8.643 -3.898 1.00 87.19 72 GLU A CA 1
ATOM 607 C C . GLU A 1 72 ? 6.604 8.762 -3.427 1.00 87.19 72 GLU A C 1
ATOM 609 O O . GLU A 1 72 ? 6.320 8.757 -2.225 1.00 87.19 72 GLU A O 1
ATOM 614 N N . SER A 1 73 ? 5.655 8.775 -4.368 1.00 84.94 73 SER A N 1
ATOM 615 C CA . SER A 1 73 ? 4.224 8.753 -4.055 1.00 84.94 73 SER A CA 1
ATOM 616 C C . SER A 1 73 ? 3.782 7.440 -3.396 1.00 84.94 73 SER A C 1
ATOM 618 O O . SER A 1 73 ? 2.961 7.456 -2.481 1.00 84.94 73 SER A O 1
ATOM 620 N N . ASP A 1 74 ? 4.359 6.311 -3.805 1.00 88.94 74 ASP A N 1
ATOM 621 C CA . ASP A 1 74 ? 4.062 5.002 -3.229 1.00 88.94 74 ASP A CA 1
ATOM 622 C C . ASP A 1 74 ? 4.654 4.907 -1.814 1.00 88.94 74 ASP A C 1
ATOM 624 O O . ASP A 1 74 ? 3.969 4.499 -0.879 1.00 88.94 74 ASP A O 1
ATOM 628 N N . ALA A 1 75 ? 5.895 5.366 -1.614 1.00 90.44 75 ALA A N 1
ATOM 629 C CA . ALA A 1 75 ? 6.542 5.387 -0.301 1.00 90.44 75 ALA A CA 1
ATOM 630 C C . ALA A 1 75 ? 5.778 6.253 0.715 1.00 90.44 75 ALA A C 1
ATOM 632 O O . ALA A 1 75 ? 5.616 5.864 1.872 1.00 90.44 75 ALA A O 1
ATOM 633 N N . THR A 1 76 ? 5.266 7.410 0.286 1.00 90.38 76 THR A N 1
ATOM 634 C CA . THR A 1 76 ? 4.455 8.281 1.152 1.00 90.38 76 THR A CA 1
ATOM 635 C C . THR A 1 76 ? 3.085 7.685 1.473 1.00 90.38 76 THR A C 1
ATOM 637 O O . THR A 1 76 ? 2.610 7.845 2.597 1.00 90.38 76 THR A O 1
ATOM 640 N N . GLN A 1 77 ? 2.456 6.972 0.535 1.00 90.94 77 GLN A N 1
ATOM 641 C CA . GLN A 1 77 ? 1.210 6.246 0.799 1.00 90.94 77 GLN A CA 1
ATOM 642 C C . GLN A 1 77 ? 1.417 5.094 1.782 1.00 90.94 77 GLN A C 1
ATOM 644 O O . GLN A 1 77 ? 0.634 4.955 2.719 1.00 90.94 77 GLN A O 1
ATOM 649 N N . ILE A 1 78 ? 2.487 4.312 1.611 1.00 91.44 78 ILE A N 1
ATOM 650 C CA . ILE A 1 78 ? 2.833 3.210 2.518 1.00 91.44 78 ILE A CA 1
ATOM 651 C C . ILE A 1 78 ? 3.058 3.742 3.936 1.00 91.44 78 ILE A C 1
ATOM 653 O O . ILE A 1 78 ? 2.472 3.214 4.874 1.00 91.44 78 ILE A O 1
ATOM 657 N N . ALA A 1 79 ? 3.815 4.832 4.093 1.00 91.88 79 ALA A N 1
ATOM 658 C CA . ALA A 1 79 ? 4.056 5.431 5.405 1.00 91.88 79 ALA A CA 1
ATOM 659 C C . ALA A 1 79 ? 2.756 5.879 6.105 1.00 91.88 79 ALA A C 1
ATOM 661 O O . ALA A 1 79 ? 2.601 5.674 7.306 1.00 91.88 79 ALA A O 1
ATOM 662 N N . ARG A 1 80 ? 1.798 6.449 5.358 1.00 92.00 80 ARG A N 1
ATOM 663 C CA . ARG A 1 80 ? 0.484 6.831 5.910 1.00 92.00 80 ARG A CA 1
ATOM 664 C C . ARG A 1 80 ? -0.350 5.616 6.311 1.00 92.00 80 ARG A C 1
ATOM 666 O O . ARG A 1 80 ? -0.936 5.620 7.386 1.00 92.00 80 ARG A O 1
ATOM 673 N N . LEU A 1 81 ? -0.383 4.583 5.468 1.00 92.31 81 LEU A N 1
ATOM 674 C CA . LEU A 1 81 ? -1.093 3.333 5.754 1.00 92.31 81 LEU A CA 1
ATOM 675 C C . LEU A 1 81 ? -0.532 2.640 7.002 1.00 92.31 81 LEU A C 1
ATOM 677 O O . LEU A 1 81 ? -1.295 2.162 7.838 1.00 92.31 81 LEU A O 1
ATOM 681 N N . GLU A 1 82 ? 0.791 2.606 7.156 1.00 90.81 82 GLU A N 1
ATOM 682 C CA . GLU A 1 82 ? 1.435 2.061 8.356 1.00 90.81 82 GLU A CA 1
ATOM 683 C C . GLU A 1 82 ? 1.074 2.860 9.614 1.00 90.81 82 GLU A C 1
ATOM 685 O O . GLU A 1 82 ? 0.802 2.269 10.662 1.00 90.81 82 GLU A O 1
ATOM 690 N N . GLU A 1 83 ? 1.021 4.191 9.520 1.00 91.62 83 GLU A N 1
ATOM 691 C CA . GLU A 1 83 ? 0.612 5.043 10.637 1.00 91.62 83 GLU A CA 1
ATOM 692 C C . GLU A 1 83 ? -0.856 4.812 11.028 1.00 91.62 83 GLU A C 1
ATOM 694 O O . GLU A 1 83 ? -1.153 4.656 12.214 1.00 91.62 83 GLU A O 1
ATOM 699 N N . GLU A 1 84 ? -1.765 4.709 10.055 1.00 91.00 84 GLU A N 1
ATOM 700 C CA . GLU A 1 84 ? -3.173 4.380 10.304 1.00 91.00 84 GLU A CA 1
ATOM 701 C C . GLU A 1 84 ? -3.315 3.019 10.994 1.00 91.00 84 GLU A C 1
ATOM 703 O O . GLU A 1 84 ? -3.973 2.921 12.031 1.00 91.00 84 GLU A O 1
ATOM 708 N N . LEU A 1 85 ? -2.629 1.986 10.494 1.00 92.00 85 LEU A N 1
ATOM 709 C CA . LEU A 1 85 ? -2.638 0.655 11.107 1.00 92.00 85 LEU A CA 1
ATOM 710 C C . LEU A 1 85 ? -2.105 0.677 12.539 1.00 92.00 85 LEU A C 1
ATOM 712 O O . LEU A 1 85 ? -2.644 -0.001 13.419 1.00 92.00 85 LEU A O 1
ATOM 716 N N . TRP A 1 86 ? -1.068 1.470 12.804 1.00 87.12 86 TRP A N 1
ATOM 717 C CA . TRP A 1 86 ? -0.532 1.621 14.149 1.00 87.12 86 TRP A CA 1
ATOM 718 C C . TRP A 1 86 ? -1.549 2.267 15.094 1.00 87.12 86 TRP A C 1
ATOM 720 O O . TRP A 1 86 ? -1.729 1.790 16.216 1.00 87.12 86 TRP A O 1
ATOM 730 N N . GLN A 1 87 ? -2.268 3.297 14.644 1.00 86.19 87 GLN A N 1
ATOM 731 C CA . GLN A 1 87 ? -3.310 3.933 15.453 1.00 86.19 87 GLN A CA 1
ATOM 732 C C . GLN A 1 87 ? -4.498 2.997 15.686 1.00 86.19 87 GLN A C 1
ATOM 734 O O . GLN A 1 87 ? -4.927 2.829 16.827 1.00 86.19 87 GLN A O 1
ATOM 739 N N . THR A 1 88 ? -4.978 2.316 14.644 1.00 84.75 88 THR A N 1
ATOM 740 C CA . THR A 1 88 ? -6.065 1.340 14.777 1.00 84.75 88 THR A CA 1
ATO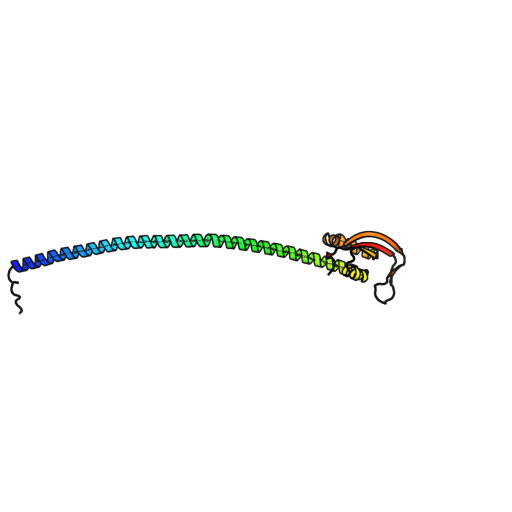M 741 C C . THR A 1 88 ? -5.670 0.186 15.695 1.00 84.75 88 THR A C 1
ATOM 743 O O . THR A 1 88 ? -6.462 -0.212 16.541 1.00 84.75 88 THR A O 1
ATOM 746 N N . SER A 1 89 ? -4.439 -0.327 15.605 1.00 83.00 89 SER A N 1
ATOM 747 C CA . SER A 1 89 ? -3.986 -1.412 16.490 1.00 83.00 89 SER A CA 1
ATOM 748 C C . SER A 1 89 ? -3.917 -0.985 17.958 1.00 83.00 89 SER A C 1
ATOM 750 O O . SER A 1 89 ? -4.310 -1.753 18.836 1.00 83.00 89 SER A O 1
ATOM 752 N N . LYS A 1 90 ? -3.486 0.252 18.237 1.00 81.81 90 LYS A N 1
ATOM 753 C CA . LYS A 1 90 ? -3.521 0.827 19.588 1.00 81.81 90 LYS A CA 1
ATOM 754 C C . LYS A 1 90 ? -4.941 0.957 20.115 1.00 81.81 90 LYS A C 1
ATOM 756 O O . LYS A 1 90 ? -5.175 0.613 21.269 1.00 81.81 90 LYS A O 1
ATOM 761 N N . GLN A 1 91 ? -5.862 1.424 19.277 1.00 77.25 91 GLN A N 1
ATOM 762 C CA . GLN A 1 91 ? -7.268 1.550 19.641 1.00 77.25 91 GLN A CA 1
ATOM 763 C C . GLN A 1 91 ? -7.886 0.178 19.937 1.00 77.25 91 GLN A C 1
ATOM 765 O O . GLN A 1 91 ? -8.426 -0.023 21.014 1.00 77.25 91 GLN A O 1
ATOM 770 N N . VAL A 1 92 ? -7.680 -0.816 19.067 1.00 78.62 92 VAL A N 1
ATOM 771 C CA . VAL A 1 92 ? -8.167 -2.190 19.287 1.00 78.62 92 VAL A CA 1
ATOM 772 C C . VAL A 1 92 ? -7.577 -2.807 20.561 1.00 78.62 92 VAL A C 1
ATOM 774 O O . VAL A 1 92 ? -8.271 -3.516 21.288 1.00 78.62 92 VAL A O 1
ATOM 777 N N . ALA A 1 93 ? -6.304 -2.539 20.867 1.00 74.06 93 ALA A N 1
ATOM 778 C CA . ALA A 1 93 ? -5.684 -3.001 22.107 1.00 74.06 93 ALA A CA 1
ATOM 779 C C . ALA A 1 93 ? -6.291 -2.326 23.353 1.00 74.06 93 ALA A C 1
ATOM 781 O O . ALA A 1 93 ? -6.496 -2.999 24.370 1.00 74.06 93 ALA A O 1
ATOM 782 N N . ALA A 1 94 ? -6.592 -1.025 23.280 1.00 73.31 94 ALA A N 1
ATOM 783 C CA . ALA A 1 94 ? -7.277 -0.291 24.342 1.00 73.31 94 ALA A CA 1
ATOM 784 C C . ALA A 1 94 ? -8.698 -0.838 24.557 1.00 73.31 94 ALA A C 1
ATOM 786 O O . ALA A 1 94 ? -8.993 -1.300 25.667 1.00 73.31 94 ALA A O 1
ATOM 787 N N . ASP A 1 95 ? -9.477 -0.964 23.479 1.00 69.94 95 ASP A N 1
ATOM 788 C CA . ASP A 1 95 ? -10.837 -1.510 23.477 1.00 69.94 95 ASP A CA 1
ATOM 789 C C . ASP A 1 95 ? -10.868 -2.917 24.093 1.00 69.94 95 ASP A C 1
ATOM 791 O O . ASP A 1 95 ? -11.680 -3.224 24.973 1.00 69.94 95 ASP A O 1
ATOM 795 N N . HIS A 1 96 ? -9.933 -3.786 23.689 1.00 75.12 96 HIS A N 1
ATOM 796 C CA . HIS A 1 96 ? -9.823 -5.140 24.229 1.00 75.12 96 HIS A CA 1
ATOM 797 C C . HIS A 1 96 ? -9.512 -5.126 25.733 1.00 75.12 96 HIS A C 1
ATOM 799 O O . HIS A 1 96 ? -10.040 -5.945 26.493 1.00 75.12 96 HIS A O 1
ATOM 805 N N . SER A 1 97 ? -8.685 -4.185 26.199 1.00 85.00 97 SER A N 1
ATOM 806 C CA . SER A 1 97 ? -8.347 -4.047 27.619 1.00 85.00 97 SER A CA 1
ATOM 807 C C . SER A 1 97 ? -9.542 -3.606 28.470 1.00 85.00 97 SER A C 1
ATOM 809 O O . SER A 1 97 ? -9.695 -4.083 29.598 1.00 85.00 97 SER A O 1
ATOM 811 N N . VAL A 1 98 ? -10.389 -2.704 27.960 1.00 87.19 98 VAL A N 1
ATOM 812 C CA . VAL A 1 98 ? -11.585 -2.223 28.664 1.00 87.19 98 VAL A CA 1
ATOM 813 C C . VAL A 1 98 ? -12.649 -3.311 28.653 1.00 87.19 98 VAL A C 1
ATOM 815 O O . VAL A 1 98 ? -13.135 -3.680 29.721 1.00 87.19 98 VAL A O 1
ATOM 818 N N . LYS A 1 99 ? -12.916 -3.919 27.488 1.00 90.06 99 LYS A N 1
ATOM 819 C CA . LYS A 1 99 ? -13.822 -5.069 27.339 1.00 90.06 99 LYS A CA 1
ATOM 820 C C . LYS A 1 99 ? -13.484 -6.191 28.321 1.00 90.06 99 LYS A C 1
ATOM 822 O O . LYS A 1 99 ? -14.362 -6.658 29.043 1.00 90.06 99 LYS A O 1
ATOM 827 N N . THR A 1 100 ? -12.209 -6.576 28.404 1.00 89.44 100 THR A N 1
ATOM 828 C CA . THR A 1 100 ? -11.742 -7.633 29.318 1.00 89.44 100 THR A CA 1
ATOM 829 C C . THR A 1 100 ? -11.953 -7.248 30.782 1.00 89.44 100 THR A C 1
ATOM 831 O O . THR A 1 100 ? -12.479 -8.040 31.562 1.00 89.44 100 THR A O 1
ATOM 834 N N . ARG A 1 101 ? -11.588 -6.017 31.173 1.00 89.06 101 ARG A N 1
ATOM 835 C CA . ARG A 1 101 ? -11.783 -5.520 32.547 1.00 89.06 101 ARG A CA 1
ATOM 836 C C . ARG A 1 101 ? -13.259 -5.510 32.946 1.00 89.06 101 ARG A C 1
ATOM 838 O O . ARG A 1 101 ? -13.590 -5.910 34.059 1.00 89.06 101 ARG A O 1
ATOM 845 N N . LEU A 1 102 ? -14.131 -5.088 32.035 1.00 90.69 102 LEU A N 1
ATOM 846 C CA . LEU A 1 102 ? -15.571 -5.000 32.256 1.00 90.69 102 LEU A CA 1
ATOM 847 C C . LEU A 1 102 ? -16.196 -6.399 32.368 1.00 90.69 102 LEU A C 1
ATOM 849 O O . LEU A 1 102 ? -16.960 -6.652 33.297 1.00 90.69 102 LEU A O 1
ATOM 853 N N . ARG A 1 103 ? -15.796 -7.336 31.500 1.00 91.19 103 ARG A N 1
ATOM 854 C CA . ARG A 1 103 ? -16.228 -8.741 31.562 1.00 91.19 103 ARG A CA 1
ATOM 855 C C . ARG A 1 103 ? -15.785 -9.411 32.868 1.00 91.19 103 ARG A C 1
ATOM 857 O O . ARG A 1 103 ? -16.626 -9.975 33.558 1.00 91.19 103 ARG A O 1
ATOM 864 N N . ASN A 1 104 ? -14.523 -9.249 33.272 1.00 89.88 104 ASN A N 1
ATOM 865 C CA . ASN A 1 104 ? -14.015 -9.791 34.540 1.00 89.88 104 ASN A CA 1
ATOM 866 C C . ASN A 1 104 ? -14.753 -9.218 35.760 1.00 89.88 104 ASN A C 1
ATOM 868 O O . ASN A 1 104 ? -15.035 -9.945 36.714 1.00 89.88 104 ASN A O 1
ATOM 872 N N . LEU A 1 105 ? -15.080 -7.918 35.744 1.00 89.75 105 LEU A N 1
ATOM 873 C CA . LEU A 1 105 ? -15.856 -7.298 36.817 1.00 89.75 105 LEU A CA 1
ATOM 874 C C . LEU A 1 105 ? -17.260 -7.911 36.902 1.00 89.75 105 LEU A C 1
ATOM 876 O O . LEU A 1 105 ? -17.686 -8.299 37.985 1.00 89.75 105 LEU A O 1
ATOM 880 N N . LEU A 1 106 ? -17.962 -8.033 35.772 1.00 89.75 106 LEU A N 1
ATOM 881 C CA . LEU A 1 106 ? -19.303 -8.625 35.735 1.00 89.75 106 LEU A CA 1
ATOM 882 C C . LEU A 1 106 ? -19.293 -10.104 36.143 1.00 89.75 106 LEU A C 1
ATOM 884 O O . LEU A 1 106 ? -20.177 -10.529 36.880 1.00 89.75 106 LEU A O 1
ATOM 888 N N . GLU A 1 107 ? -18.276 -10.865 35.737 1.00 89.12 107 GLU A N 1
ATOM 889 C CA . GLU A 1 107 ? -18.084 -12.257 36.160 1.00 89.12 107 GLU A CA 1
ATOM 890 C C . GLU A 1 107 ? -17.861 -12.380 37.673 1.00 89.12 107 GLU A C 1
ATOM 892 O O . GLU A 1 107 ? -18.401 -13.285 38.308 1.00 89.12 107 GLU A O 1
ATOM 897 N N . THR A 1 108 ? -17.106 -11.444 38.258 1.00 87.44 108 THR A N 1
ATOM 898 C CA . THR A 1 108 ? -16.847 -11.400 39.706 1.00 87.44 108 THR A CA 1
ATOM 899 C C . THR A 1 108 ? -18.115 -11.082 40.499 1.00 87.44 108 THR A C 1
ATOM 901 O O . THR A 1 108 ? -18.303 -11.620 41.589 1.00 87.44 108 THR A O 1
ATOM 904 N N . ILE A 1 109 ? -18.980 -10.216 39.961 1.00 85.38 109 ILE A N 1
ATOM 905 C CA . ILE A 1 109 ? -20.253 -9.845 40.591 1.00 85.38 109 ILE A CA 1
ATOM 906 C C . ILE A 1 109 ? -21.222 -11.030 40.572 1.00 85.38 109 ILE A C 1
ATOM 908 O O . ILE A 1 109 ? -21.730 -11.425 41.620 1.00 85.38 109 ILE A O 1
ATOM 912 N N . ASP A 1 110 ? -21.499 -11.579 39.387 1.00 84.19 110 ASP A N 1
ATOM 913 C CA . ASP A 1 110 ? -22.339 -12.765 39.224 1.00 84.19 110 ASP A CA 1
ATOM 914 C C . ASP A 1 110 ? -22.033 -13.457 37.877 1.00 84.19 110 ASP A C 1
ATOM 916 O O . ASP A 1 110 ? -22.312 -12.899 36.809 1.00 84.19 110 ASP A O 1
ATOM 920 N N . PRO A 1 111 ? -21.533 -14.708 37.890 1.00 85.25 111 PRO A N 1
ATOM 921 C CA . PRO A 1 111 ? -21.244 -15.467 36.673 1.00 85.25 111 PRO A CA 1
ATOM 922 C C . PRO A 1 111 ? -22.446 -15.656 35.732 1.00 85.25 111 PRO A C 1
ATOM 924 O O . PRO A 1 111 ? -22.266 -15.893 34.535 1.00 85.25 111 PRO A O 1
ATOM 927 N N . GLN A 1 112 ? -23.685 -15.572 36.234 1.00 85.62 112 GLN A N 1
ATOM 928 C CA . GLN A 1 112 ? -24.886 -15.656 35.396 1.00 85.62 112 GLN A CA 1
ATOM 929 C C . GLN A 1 112 ? -25.047 -14.436 34.482 1.00 85.62 112 GLN A C 1
ATOM 931 O O . GLN A 1 112 ? -25.644 -14.568 33.416 1.00 85.62 112 GLN A O 1
ATOM 936 N N . ILE A 1 113 ? -24.478 -13.279 34.844 1.00 87.12 113 ILE A N 1
ATOM 937 C CA . ILE A 1 113 ? -24.489 -12.072 34.005 1.00 87.12 113 ILE A CA 1
ATOM 938 C C . ILE A 1 113 ? -23.773 -12.358 32.688 1.00 87.12 113 ILE A C 1
ATOM 940 O O . ILE A 1 113 ? -24.310 -12.076 31.623 1.00 87.12 113 ILE A O 1
ATOM 944 N N . ILE A 1 114 ? -22.590 -12.973 32.747 1.00 90.38 114 ILE A N 1
ATOM 945 C CA . ILE A 1 114 ? -21.822 -13.311 31.545 1.00 90.38 114 ILE A CA 1
ATOM 946 C C . ILE A 1 114 ? -22.588 -14.294 30.663 1.00 90.38 114 ILE A C 1
ATOM 948 O O . ILE A 1 114 ? -22.724 -14.068 29.464 1.00 90.38 114 ILE A O 1
ATOM 952 N N . ARG A 1 115 ? -23.191 -15.326 31.262 1.00 88.31 115 ARG A N 1
ATOM 953 C CA . ARG A 1 115 ? -24.028 -16.287 30.523 1.00 88.31 115 ARG A CA 1
ATOM 954 C C . ARG A 1 115 ? -25.212 -15.615 29.834 1.00 88.31 115 ARG A C 1
ATOM 956 O O . ARG A 1 115 ? -25.550 -15.981 28.714 1.00 88.31 115 ARG A O 1
ATOM 963 N N . ALA A 1 116 ? -25.840 -14.649 30.497 1.00 87.19 116 ALA A N 1
ATOM 964 C CA . ALA A 1 116 ? -26.941 -13.877 29.943 1.00 87.19 116 ALA A CA 1
ATOM 965 C C . ALA A 1 116 ? -26.494 -13.001 28.759 1.00 87.19 116 ALA A C 1
ATOM 967 O O . ALA A 1 116 ? -27.172 -12.972 27.729 1.00 87.19 116 ALA A O 1
ATOM 968 N N . ILE A 1 117 ? -25.332 -12.352 28.871 1.00 88.94 117 ILE A N 1
ATOM 969 C CA . ILE A 1 117 ? -24.720 -11.553 27.797 1.00 88.94 117 ILE A CA 1
ATOM 970 C C . ILE A 1 117 ? -24.387 -12.435 26.590 1.00 88.94 117 ILE A C 1
ATOM 972 O O . ILE A 1 117 ? -24.755 -12.097 25.461 1.00 88.94 117 ILE A O 1
ATOM 976 N N . ASP A 1 118 ? -23.760 -13.588 26.826 1.00 89.81 118 ASP A N 1
ATOM 977 C CA . ASP A 1 118 ? -23.383 -14.548 25.783 1.00 89.81 118 ASP A CA 1
ATOM 978 C C . ASP A 1 118 ? -24.627 -15.178 25.124 1.00 89.81 118 ASP A C 1
ATOM 980 O O . ASP A 1 118 ? -24.654 -15.395 23.913 1.00 89.81 118 ASP A O 1
ATOM 984 N N . ALA A 1 119 ? -25.713 -15.372 25.884 1.00 89.62 119 ALA A N 1
ATOM 985 C CA . ALA A 1 119 ? -27.032 -15.753 25.361 1.00 89.62 119 ALA A CA 1
ATOM 986 C C . ALA A 1 119 ? -27.745 -14.618 24.598 1.00 89.62 119 ALA A C 1
ATOM 988 O O . ALA A 1 119 ? -28.787 -14.829 23.978 1.00 89.62 119 ALA A O 1
ATOM 989 N N . GLY A 1 120 ? -27.185 -13.411 24.623 1.00 88.19 120 GLY A N 1
ATOM 990 C CA . GLY A 1 120 ? -27.633 -12.272 23.844 1.00 88.19 120 GLY A CA 1
ATOM 991 C C . GLY A 1 120 ? -28.587 -11.311 24.531 1.00 88.19 120 GLY A C 1
ATOM 992 O O . GLY A 1 120 ? -29.148 -10.462 23.841 1.00 88.19 120 GLY A O 1
ATOM 993 N N . GLN A 1 121 ? -28.744 -11.406 25.849 1.00 91.00 121 GLN A N 1
ATOM 994 C CA . GLN A 1 121 ? -29.533 -10.451 26.618 1.00 91.00 121 GLN A CA 1
ATOM 995 C C . GLN A 1 121 ? -28.807 -9.104 26.705 1.00 91.00 121 GLN A C 1
ATOM 997 O O . GLN A 1 121 ? -27.646 -9.033 27.104 1.00 91.00 121 GLN A O 1
ATOM 1002 N N . THR A 1 122 ? -29.505 -8.038 26.320 1.00 90.06 122 THR A N 1
ATOM 1003 C CA . THR A 1 122 ? -28.995 -6.661 26.357 1.00 90.06 122 THR A CA 1
ATOM 1004 C C . THR A 1 122 ? -29.404 -5.938 27.627 1.00 90.06 122 THR A C 1
ATOM 1006 O O . THR A 1 122 ? -28.641 -5.133 28.135 1.00 90.06 122 THR A O 1
ATOM 1009 N N . ASP A 1 123 ? -30.578 -6.231 28.177 1.00 92.19 123 ASP A N 1
ATOM 1010 C CA . ASP A 1 123 ? -31.096 -5.541 29.355 1.00 92.19 123 ASP A CA 1
ATOM 1011 C C . ASP A 1 123 ? -31.100 -6.492 30.547 1.00 92.19 123 ASP A C 1
ATOM 1013 O O . ASP A 1 123 ? -31.804 -7.503 30.558 1.00 92.19 123 ASP A O 1
ATOM 1017 N N . LEU A 1 124 ? -30.279 -6.177 31.546 1.00 90.31 124 LEU A N 1
ATOM 1018 C CA . LEU A 1 124 ? -30.046 -7.025 32.709 1.00 90.31 124 LEU A CA 1
ATOM 1019 C C . LEU A 1 124 ? -30.401 -6.280 33.983 1.00 90.31 124 LEU A C 1
ATOM 1021 O O . LEU A 1 124 ? -30.083 -5.105 34.153 1.00 90.31 124 LEU A O 1
ATOM 1025 N N . VAL A 1 125 ? -31.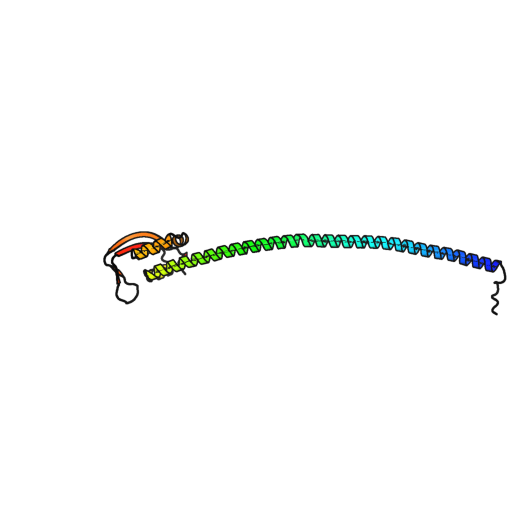030 -6.991 34.911 1.00 89.62 125 VAL A N 1
ATOM 1026 C CA . VAL A 1 125 ? -31.319 -6.479 36.247 1.00 89.62 125 VAL A CA 1
ATOM 1027 C C . VAL A 1 125 ? -30.508 -7.290 37.239 1.00 89.62 125 VAL A C 1
ATOM 1029 O O . VAL A 1 125 ? -30.753 -8.478 37.432 1.00 89.62 125 VAL A O 1
ATOM 1032 N N . VAL A 1 126 ? -29.514 -6.646 37.841 1.00 89.31 126 VAL A N 1
ATOM 1033 C CA . VAL A 1 126 ? -28.499 -7.305 38.664 1.00 89.31 126 VAL A CA 1
ATOM 1034 C C . VAL A 1 126 ? -28.509 -6.709 40.061 1.00 89.31 126 VAL A C 1
ATOM 1036 O O . VAL A 1 126 ? -28.681 -5.505 40.233 1.00 89.31 126 VAL A O 1
ATOM 1039 N N . ARG A 1 127 ? -28.302 -7.538 41.084 1.00 87.62 127 ARG A N 1
ATOM 1040 C CA . ARG A 1 127 ? -28.085 -7.062 42.454 1.00 87.62 127 ARG A CA 1
ATOM 1041 C C . ARG A 1 127 ? -26.593 -6.926 42.708 1.00 87.62 127 ARG A C 1
ATOM 1043 O O . ARG A 1 127 ? -25.876 -7.916 42.667 1.00 87.62 127 ARG A O 1
ATOM 1050 N N . MET A 1 128 ? -26.147 -5.712 42.994 1.00 88.00 128 MET A N 1
ATOM 1051 C CA . MET A 1 128 ? -24.731 -5.380 43.157 1.00 88.00 128 MET A CA 1
ATOM 1052 C C . MET A 1 128 ? -24.467 -4.798 44.543 1.00 88.00 128 MET A C 1
ATOM 1054 O O . MET A 1 128 ? -25.353 -4.167 45.129 1.00 88.00 128 MET A O 1
ATOM 1058 N N . GLN A 1 129 ? -23.257 -4.985 45.074 1.00 89.44 129 GLN A N 1
ATOM 1059 C CA . GLN A 1 129 ? -22.836 -4.249 46.265 1.00 89.44 129 GLN A CA 1
ATOM 1060 C C . GLN A 1 129 ? -22.523 -2.789 45.907 1.00 89.44 129 GLN A C 1
ATOM 1062 O O . GLN A 1 129 ? -22.158 -2.498 44.765 1.00 89.44 129 GLN A O 1
ATOM 1067 N N . PRO A 1 130 ? -22.585 -1.850 46.868 1.00 87.19 130 PRO A N 1
ATOM 1068 C CA . PRO A 1 130 ? -22.179 -0.467 46.624 1.00 87.19 130 PRO A CA 1
ATOM 1069 C C . PRO A 1 130 ? -20.756 -0.331 46.054 1.00 87.19 130 PRO A C 1
ATOM 1071 O O . PRO A 1 130 ? -20.530 0.513 45.189 1.00 87.19 130 PRO A O 1
ATOM 1074 N N . SER A 1 131 ? -19.811 -1.178 46.483 1.00 86.75 131 SER A N 1
ATOM 1075 C CA . SER A 1 131 ? -18.441 -1.220 45.947 1.00 86.75 131 SER A CA 1
ATOM 1076 C C . SER A 1 131 ? -18.399 -1.598 44.468 1.00 86.75 131 SER A C 1
ATOM 1078 O O . SER A 1 131 ? -17.687 -0.961 43.693 1.00 86.75 131 SER A O 1
ATOM 1080 N N . ASP A 1 132 ? -19.201 -2.582 44.066 1.00 89.81 132 ASP A N 1
ATOM 1081 C CA . ASP A 1 132 ? -19.264 -3.070 42.687 1.00 89.81 132 ASP A CA 1
ATOM 1082 C C . ASP A 1 132 ? -19.880 -2.017 41.767 1.00 89.81 132 ASP A C 1
ATOM 1084 O O . ASP A 1 132 ? -19.407 -1.799 40.656 1.00 89.81 132 ASP A O 1
ATOM 1088 N N . ILE A 1 133 ? -20.892 -1.292 42.257 1.00 88.75 133 ILE A N 1
ATOM 1089 C CA . ILE A 1 133 ? -21.509 -0.174 41.532 1.00 88.75 133 ILE A CA 1
ATOM 1090 C C . ILE A 1 133 ? -20.485 0.937 41.291 1.00 88.75 133 ILE A C 1
ATOM 1092 O O . ILE A 1 133 ? -20.465 1.530 40.213 1.00 88.75 133 ILE A O 1
ATOM 1096 N N . VAL A 1 134 ? -19.636 1.235 42.278 1.00 90.88 134 VAL A N 1
ATOM 1097 C CA . VAL A 1 134 ? -18.569 2.234 42.135 1.00 90.88 134 VAL A CA 1
ATOM 1098 C C . VAL A 1 134 ? -17.512 1.765 41.133 1.00 90.88 134 VAL A C 1
ATOM 1100 O O . VAL A 1 134 ? -17.134 2.548 40.263 1.00 90.88 134 VAL A O 1
ATOM 1103 N N . ALA A 1 135 ? -17.083 0.502 41.205 1.00 88.81 135 ALA A N 1
ATOM 1104 C CA . ALA A 1 135 ? -16.128 -0.079 40.259 1.00 88.81 135 ALA A CA 1
ATOM 1105 C C . ALA A 1 135 ? -16.682 -0.129 38.825 1.00 88.81 135 ALA A C 1
ATOM 1107 O O . ALA A 1 135 ? -15.979 0.165 37.862 1.00 88.81 135 ALA A O 1
ATOM 1108 N N . LEU A 1 136 ? -17.967 -0.441 38.669 1.00 90.62 136 LEU A N 1
ATOM 1109 C CA . LEU A 1 136 ? -18.624 -0.426 37.369 1.00 90.62 136 LEU A CA 1
ATOM 1110 C C . LEU A 1 136 ? -18.729 1.005 36.832 1.00 90.62 136 LEU A C 1
ATOM 1112 O O . LEU A 1 136 ? -18.425 1.255 35.670 1.00 90.62 136 LEU A O 1
ATOM 1116 N N . ARG A 1 137 ? -19.094 1.975 37.680 1.00 91.88 137 ARG A N 1
ATOM 1117 C CA . ARG A 1 137 ? -19.136 3.392 37.292 1.00 91.88 137 ARG A CA 1
ATOM 1118 C C . ARG A 1 137 ? -17.772 3.931 36.888 1.00 91.88 137 ARG A C 1
ATOM 1120 O O . ARG A 1 137 ? -17.727 4.725 35.957 1.00 91.88 137 ARG A O 1
ATOM 1127 N N . SER A 1 138 ? -16.687 3.535 37.553 1.00 89.44 138 SER A N 1
ATOM 1128 C CA . SER A 1 138 ? -15.348 3.998 37.175 1.00 89.44 138 SER A CA 1
ATOM 1129 C C . SER A 1 138 ? -14.919 3.466 35.807 1.00 89.44 138 SER A C 1
ATOM 1131 O O . SER A 1 138 ? -14.284 4.199 35.059 1.00 89.44 138 SER A O 1
ATOM 1133 N N . LEU A 1 139 ? -15.325 2.245 35.437 1.00 88.62 139 LEU A N 1
ATOM 1134 C CA . LEU A 1 139 ? -15.099 1.707 34.091 1.00 88.62 139 LEU A CA 1
ATOM 1135 C C . LEU A 1 139 ? -16.006 2.354 33.034 1.00 88.62 139 LEU A C 1
ATOM 1137 O O . LEU A 1 139 ? -15.561 2.582 31.919 1.00 88.62 139 LEU A O 1
ATOM 1141 N N . ILE A 1 140 ? -17.254 2.688 33.375 1.00 90.50 140 ILE A N 1
ATOM 1142 C CA . ILE A 1 140 ? -18.207 3.351 32.461 1.00 90.50 140 ILE A CA 1
ATOM 1143 C C . ILE A 1 140 ? -17.889 4.847 32.272 1.00 90.50 140 ILE A C 1
ATOM 1145 O O . ILE A 1 140 ? -18.342 5.456 31.310 1.00 90.50 140 ILE A O 1
ATOM 1149 N N . GLN A 1 141 ? -17.115 5.469 33.166 1.00 87.38 141 GLN A N 1
ATOM 1150 C CA . GLN A 1 141 ? -16.630 6.844 32.966 1.00 87.38 141 GLN A CA 1
ATOM 1151 C C . GLN A 1 141 ? -15.649 6.961 31.792 1.00 87.38 141 GLN A C 1
ATOM 1153 O O . GLN A 1 141 ? -15.494 8.054 31.246 1.00 87.38 141 GLN A O 1
ATOM 1158 N N . ASP A 1 142 ? -15.007 5.858 31.406 1.00 84.75 142 ASP A N 1
ATOM 1159 C CA . ASP A 1 142 ? -14.241 5.767 30.169 1.00 84.75 142 ASP A CA 1
ATOM 1160 C C . ASP A 1 142 ? -15.212 5.779 28.966 1.00 84.75 142 ASP A C 1
ATOM 1162 O O . ASP A 1 142 ? -16.164 4.988 28.964 1.00 84.75 142 ASP A O 1
ATOM 1166 N N . PRO A 1 143 ? -15.020 6.643 27.947 1.00 83.81 143 PRO A N 1
ATOM 1167 C CA . PRO A 1 143 ? -15.843 6.643 26.736 1.00 83.81 143 PRO A CA 1
ATOM 1168 C C . PRO A 1 143 ? -15.999 5.254 26.101 1.00 83.81 143 PRO A C 1
ATOM 1170 O O . PRO A 1 143 ? -17.083 4.917 25.619 1.00 83.81 143 PRO A O 1
ATOM 1173 N N . GLU A 1 144 ? -14.945 4.433 26.145 1.00 84.06 144 GLU A N 1
ATOM 1174 C CA . GLU A 1 144 ? -14.976 3.058 25.638 1.00 84.06 144 GLU A CA 1
ATOM 1175 C C . GLU A 1 144 ? -15.892 2.174 26.498 1.00 84.06 144 GLU A C 1
ATOM 1177 O O . GLU A 1 144 ? -16.730 1.440 25.972 1.00 84.06 144 GLU A O 1
ATOM 1182 N N . GLY A 1 145 ? -15.824 2.297 27.827 1.00 84.12 145 GLY A N 1
ATOM 1183 C CA . GLY A 1 145 ? -16.676 1.551 28.754 1.00 84.12 145 GLY A CA 1
ATOM 1184 C C . GLY A 1 145 ? -18.155 1.934 28.657 1.00 84.12 145 GLY A C 1
ATOM 1185 O O . GLY A 1 145 ? -19.016 1.051 28.680 1.00 84.12 145 GLY A O 1
ATOM 1186 N N . ALA A 1 146 ? -18.457 3.222 28.465 1.00 86.75 146 ALA A N 1
ATOM 1187 C CA . ALA A 1 146 ? -19.819 3.714 28.240 1.00 86.75 146 ALA A CA 1
ATOM 1188 C C . ALA A 1 146 ? -20.459 3.141 26.968 1.00 86.75 146 ALA A C 1
ATOM 1190 O O . ALA A 1 146 ? -21.666 2.893 26.942 1.00 86.75 146 ALA A O 1
ATOM 1191 N N . SER A 1 147 ? -19.655 2.897 25.928 1.00 87.31 147 SER A N 1
ATOM 1192 C CA . SER A 1 147 ? -20.125 2.277 24.683 1.00 87.31 147 SER A CA 1
ATOM 1193 C C . SER A 1 147 ? -20.492 0.794 24.843 1.00 87.31 147 SER A C 1
ATOM 1195 O O . SER A 1 147 ? -21.243 0.247 24.031 1.00 87.31 147 SER A O 1
ATOM 1197 N N . LEU A 1 148 ? -19.971 0.144 25.891 1.00 89.44 148 LEU A N 1
ATOM 1198 C CA . LEU A 1 148 ? -20.152 -1.279 26.160 1.00 89.44 148 LEU A CA 1
ATOM 1199 C C . LEU A 1 148 ? -21.265 -1.551 27.171 1.00 89.44 148 LEU A C 1
ATOM 1201 O O . LEU A 1 148 ? -22.045 -2.482 26.975 1.00 89.44 148 LEU A O 1
ATOM 1205 N N . VAL A 1 149 ? -21.339 -0.764 28.247 1.00 92.25 149 VAL A N 1
ATOM 1206 C CA . VAL A 1 149 ? -22.336 -0.924 29.311 1.00 92.25 149 VAL A CA 1
ATOM 1207 C C . VAL A 1 149 ? -22.821 0.432 29.791 1.00 92.25 149 VAL A C 1
ATOM 1209 O O . VAL A 1 149 ? -22.038 1.332 30.075 1.00 92.25 149 VAL A O 1
ATOM 1212 N N . THR A 1 150 ? -24.132 0.565 29.954 1.00 92.94 150 THR A N 1
ATOM 1213 C CA . THR A 1 150 ? -24.760 1.756 30.527 1.00 92.94 150 THR A CA 1
ATOM 1214 C C . THR A 1 150 ? -25.645 1.368 31.705 1.00 92.94 150 THR A C 1
ATOM 1216 O O . THR A 1 150 ? -26.433 0.429 31.626 1.00 92.94 150 THR A O 1
ATOM 1219 N N . ILE A 1 151 ? -25.546 2.112 32.808 1.00 92.44 151 ILE A N 1
ATOM 1220 C CA . ILE A 1 151 ? -26.475 1.974 33.935 1.00 92.44 151 ILE A CA 1
ATOM 1221 C C . ILE A 1 151 ? -27.737 2.770 33.604 1.00 92.44 151 ILE A C 1
ATOM 1223 O O . ILE A 1 151 ? -27.715 3.999 33.602 1.00 92.44 151 ILE A O 1
ATOM 1227 N N . VAL A 1 152 ? -28.833 2.063 33.344 1.00 92.00 152 VAL A N 1
ATOM 1228 C CA . VAL A 1 152 ? -30.133 2.646 32.978 1.00 92.00 152 VAL A CA 1
ATOM 1229 C C . VAL A 1 152 ? -30.868 3.162 34.211 1.00 92.00 152 VAL A C 1
ATOM 1231 O O . VAL A 1 152 ? -31.539 4.191 34.166 1.00 92.00 152 VAL A O 1
ATOM 1234 N N . GLY A 1 153 ? -30.723 2.470 35.340 1.00 90.19 153 GLY A N 1
ATOM 1235 C CA . GLY A 1 153 ? -31.443 2.816 36.555 1.00 90.19 153 GLY A CA 1
ATOM 1236 C C . GLY A 1 153 ? -30.924 2.094 37.786 1.00 90.19 153 GLY A C 1
ATOM 1237 O O . GLY A 1 153 ? -30.272 1.053 37.706 1.00 90.19 153 GLY A O 1
ATOM 1238 N N . LEU A 1 154 ? -31.234 2.668 38.945 1.00 90.69 154 LEU A N 1
ATOM 1239 C CA . LEU A 1 154 ? -31.009 2.053 40.246 1.00 90.69 154 LEU A CA 1
ATOM 1240 C C . LEU A 1 154 ? -32.366 1.744 40.880 1.00 90.69 154 LEU A C 1
ATOM 1242 O O . LEU A 1 154 ? -33.223 2.619 40.985 1.00 90.69 154 LEU A O 1
ATOM 1246 N N . GLY A 1 155 ? -32.550 0.496 41.284 1.00 87.94 155 GLY A N 1
ATOM 1247 C CA . GLY A 1 155 ? -33.762 -0.022 41.896 1.00 87.94 155 GLY A CA 1
ATOM 1248 C C . GLY A 1 155 ? -33.655 -0.129 43.415 1.00 87.94 155 GLY A C 1
ATOM 1249 O O . GLY A 1 155 ? -33.020 0.691 44.091 1.00 87.94 155 GLY A O 1
ATOM 1250 N N . ARG A 1 156 ? -34.324 -1.150 43.960 1.00 88.31 156 ARG A N 1
ATOM 1251 C CA . ARG A 1 156 ? -34.489 -1.328 45.406 1.00 88.31 156 ARG A CA 1
ATOM 1252 C C . ARG A 1 156 ? -33.160 -1.639 46.089 1.00 88.31 156 ARG A C 1
ATOM 1254 O O . ARG A 1 156 ? -32.298 -2.314 45.530 1.00 88.31 156 ARG A O 1
ATOM 1261 N N . ARG A 1 157 ? -33.033 -1.172 47.331 1.00 88.00 157 ARG A N 1
ATOM 1262 C CA . ARG A 1 157 ? -31.948 -1.546 48.240 1.00 88.00 157 ARG A CA 1
ATOM 1263 C C . ARG A 1 157 ? -32.396 -2.683 49.145 1.00 88.00 157 ARG A C 1
ATOM 1265 O O . ARG A 1 157 ? -33.525 -2.686 49.633 1.00 88.00 157 ARG A O 1
ATOM 1272 N N . PHE A 1 158 ? -31.497 -3.624 49.372 1.00 84.69 158 PHE A N 1
ATOM 1273 C CA . PHE A 1 158 ? -31.683 -4.798 50.207 1.00 84.69 158 PHE A CA 1
ATOM 1274 C C . PHE A 1 158 ? -30.632 -4.755 51.309 1.00 84.69 158 PHE A C 1
ATOM 1276 O O . PHE A 1 158 ? -29.444 -4.637 51.021 1.00 84.69 158 PHE A O 1
ATOM 1283 N N . LEU A 1 159 ? -31.067 -4.841 52.561 1.00 85.88 159 LEU A N 1
ATOM 1284 C CA . LEU A 1 159 ? -30.183 -4.864 53.725 1.00 85.88 159 LEU A CA 1
ATOM 1285 C C . LEU A 1 159 ? -30.062 -6.296 54.242 1.00 85.88 159 LEU A C 1
ATOM 1287 O O . LEU A 1 159 ? -31.049 -7.032 54.218 1.00 85.88 159 LEU A O 1
ATOM 1291 N N . ASN A 1 160 ? -28.878 -6.669 54.733 1.00 82.56 160 ASN A N 1
ATOM 1292 C CA . ASN A 1 160 ? -28.590 -7.998 55.293 1.00 82.56 160 ASN A CA 1
ATOM 1293 C C . ASN A 1 160 ? -28.970 -9.148 54.341 1.00 82.56 160 ASN A C 1
ATOM 1295 O O . ASN A 1 160 ? -29.617 -10.120 54.732 1.00 82.56 160 ASN A O 1
ATOM 1299 N N . SER A 1 161 ? -28.601 -9.003 53.070 1.00 71.56 161 SER A N 1
ATOM 1300 C CA . SER A 1 161 ? -28.911 -9.971 52.021 1.00 71.56 161 SER A CA 1
ATOM 1301 C C . SER A 1 161 ? -27.862 -11.084 51.973 1.00 71.56 161 SER A C 1
ATOM 1303 O O . SER A 1 161 ? -26.706 -10.892 52.351 1.00 71.56 161 SER A O 1
ATOM 1305 N N . LEU A 1 162 ? -28.266 -12.255 51.491 1.00 71.56 162 LEU A N 1
ATOM 1306 C CA . LEU A 1 162 ? -27.382 -13.389 51.237 1.00 71.56 162 LEU A CA 1
ATOM 1307 C C . LEU A 1 162 ? -27.072 -13.436 49.741 1.00 71.56 162 LEU A C 1
ATOM 1309 O O . LEU A 1 162 ? -27.997 -13.468 48.929 1.00 71.56 162 LEU A O 1
ATOM 1313 N N . ILE A 1 163 ? -25.788 -13.464 49.376 1.00 67.88 163 ILE A N 1
ATOM 1314 C CA . ILE A 1 163 ? -25.387 -13.661 47.977 1.00 67.88 163 ILE A CA 1
ATOM 1315 C C . ILE A 1 163 ? -25.086 -15.134 47.732 1.00 67.88 163 ILE A C 1
ATOM 1317 O O . ILE A 1 163 ? -24.377 -15.777 48.510 1.00 67.88 163 ILE A O 1
ATOM 1321 N N . ASN A 1 164 ? -25.618 -15.653 46.629 1.00 59.88 164 ASN A N 1
ATOM 1322 C CA . ASN A 1 164 ? -25.203 -16.916 46.047 1.00 59.88 164 ASN A CA 1
ATOM 1323 C C . ASN A 1 164 ? -24.301 -16.610 44.844 1.00 59.88 164 ASN A C 1
ATOM 1325 O O . ASN A 1 164 ? -24.804 -16.258 43.783 1.00 59.88 164 ASN A O 1
ATOM 1329 N N . ASN A 1 165 ? -22.983 -16.747 45.004 1.00 56.62 165 ASN A N 1
ATOM 1330 C CA . ASN A 1 165 ? -21.992 -16.480 43.947 1.00 56.62 165 ASN A CA 1
ATOM 1331 C C . ASN A 1 165 ? -21.920 -17.610 42.897 1.00 56.62 165 ASN A C 1
ATOM 1333 O O . ASN A 1 165 ? -20.858 -17.896 42.349 1.00 56.62 165 ASN A O 1
ATOM 1337 N N . GLY A 1 166 ? -23.018 -18.335 42.670 1.00 47.81 166 GLY A N 1
ATOM 1338 C CA . GLY A 1 166 ? -23.089 -19.425 41.695 1.00 47.81 166 GLY A CA 1
ATOM 1339 C C . GLY A 1 166 ? -22.243 -20.663 42.025 1.00 47.81 166 GLY A C 1
ATOM 1340 O O . GLY A 1 166 ? -22.252 -21.616 41.246 1.00 47.81 166 GLY A O 1
ATOM 1341 N N . SER A 1 167 ? -21.543 -20.694 43.163 1.00 45.41 167 SER A N 1
ATOM 1342 C CA . SER A 1 167 ? -20.873 -21.888 43.683 1.00 45.41 167 SER A CA 1
ATOM 1343 C C . SER A 1 167 ? -21.730 -22.512 44.786 1.00 45.41 167 SER A C 1
ATOM 1345 O O . SER A 1 167 ? -22.389 -21.805 45.543 1.00 45.41 167 SER A O 1
ATOM 1347 N N . LEU A 1 168 ? -21.713 -23.844 44.904 1.00 47.62 168 LEU A N 1
ATOM 1348 C CA . LEU A 1 168 ? -22.416 -24.619 45.944 1.00 47.62 168 LEU A CA 1
ATOM 1349 C C . LEU A 1 168 ? -21.904 -24.342 47.385 1.00 47.62 168 LEU A C 1
ATOM 1351 O O . LEU A 1 168 ? -22.129 -25.145 48.288 1.00 47.62 168 LEU A O 1
ATOM 1355 N N . GLY A 1 169 ? -21.171 -23.246 47.598 1.00 48.44 169 GLY A N 1
ATOM 1356 C CA . GLY A 1 169 ? -20.620 -22.822 48.879 1.00 48.44 169 GLY A CA 1
ATOM 1357 C C . GLY A 1 169 ? -21.607 -22.039 49.757 1.00 48.44 169 GLY A C 1
ATOM 1358 O O . GLY A 1 169 ? -22.723 -21.723 49.341 1.00 48.44 169 GLY A O 1
ATOM 1359 N N . PRO A 1 170 ? -21.204 -21.719 51.001 1.00 53.50 170 PRO A N 1
ATOM 1360 C CA . PRO A 1 170 ? -22.029 -20.954 51.926 1.00 53.50 170 PRO A CA 1
ATOM 1361 C C . PRO A 1 170 ? -22.300 -19.551 51.373 1.00 53.50 170 PRO A C 1
ATOM 1363 O O . PRO A 1 170 ? -21.383 -18.835 50.968 1.00 53.50 170 PRO A O 1
ATOM 1366 N N . SER A 1 171 ? -23.571 -19.149 51.377 1.00 64.25 171 SER A N 1
ATOM 1367 C CA . SER A 1 171 ? -23.977 -17.798 51.003 1.00 64.25 171 SER A CA 1
ATOM 1368 C C . SER A 1 171 ? -23.292 -16.775 51.907 1.00 64.25 171 SER A C 1
ATOM 1370 O O . SER A 1 171 ? -23.389 -16.874 53.133 1.00 64.25 171 SER A O 1
ATOM 1372 N N . THR A 1 172 ? -22.609 -15.796 51.315 1.00 66.69 172 THR A N 1
ATOM 1373 C CA . THR A 1 172 ? -21.919 -14.758 52.091 1.00 66.69 172 THR A CA 1
ATOM 1374 C C . THR A 1 172 ? -22.938 -13.695 52.507 1.00 66.69 172 THR A C 1
ATOM 1376 O O . THR A 1 172 ? -23.665 -13.195 51.641 1.00 66.69 172 THR A O 1
ATOM 1379 N N . PRO A 1 173 ? -23.043 -13.356 53.805 1.00 72.69 173 PRO A N 1
ATOM 1380 C CA . PRO A 1 173 ? -23.892 -12.265 54.254 1.00 72.69 173 PRO A CA 1
ATOM 1381 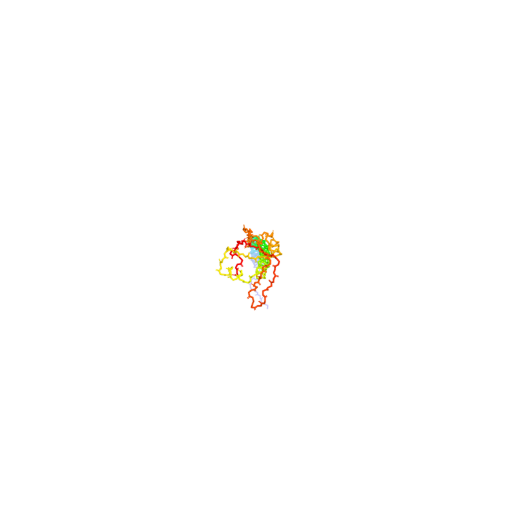C C . PRO A 1 173 ? -23.287 -10.932 53.827 1.00 72.69 173 PRO A C 1
ATOM 1383 O O . PRO A 1 173 ? -22.100 -10.675 54.023 1.00 72.69 173 PRO A O 1
ATOM 1386 N N . VAL A 1 174 ? -24.122 -10.078 53.249 1.00 77.88 174 VAL A N 1
ATOM 1387 C CA . VAL A 1 174 ? -23.722 -8.777 52.728 1.00 77.88 174 VAL A CA 1
ATOM 1388 C C . VAL A 1 174 ? -24.619 -7.705 53.317 1.00 77.88 174 VAL A C 1
ATOM 1390 O O . VAL A 1 174 ? -25.846 -7.824 53.325 1.00 77.88 174 VAL A O 1
ATOM 1393 N N . ALA A 1 175 ? -23.983 -6.655 53.835 1.00 80.50 175 ALA A N 1
ATOM 1394 C CA . ALA A 1 175 ? -24.655 -5.591 54.572 1.00 80.50 175 ALA A CA 1
ATOM 1395 C C . ALA A 1 175 ? -25.702 -4.861 53.717 1.00 80.50 175 ALA A C 1
ATOM 1397 O O . ALA A 1 175 ? -26.809 -4.604 54.188 1.00 80.50 175 ALA A O 1
ATOM 1398 N N . GLU A 1 176 ? -25.373 -4.573 52.456 1.00 86.56 176 GLU A N 1
ATOM 1399 C CA . GLU A 1 176 ? -26.237 -3.845 51.531 1.00 86.56 176 GLU A CA 1
ATOM 1400 C C . GLU A 1 176 ? -26.038 -4.341 50.095 1.00 86.56 176 GLU A C 1
ATOM 1402 O O . GLU A 1 176 ? -24.914 -4.549 49.638 1.00 86.56 176 GLU A O 1
ATOM 1407 N N . GLN A 1 177 ? -27.141 -4.496 49.370 1.00 87.75 177 GLN A N 1
ATOM 1408 C CA . GLN A 1 177 ? -27.158 -4.668 47.922 1.00 87.75 177 GLN A CA 1
ATOM 1409 C C . GLN A 1 177 ? -28.155 -3.698 47.304 1.00 87.75 177 GLN A C 1
ATOM 1411 O O . GLN A 1 177 ? -29.160 -3.345 47.919 1.00 87.75 177 GLN A O 1
ATOM 1416 N N . GLN A 1 178 ? -27.919 -3.310 46.059 1.00 88.81 178 GLN A N 1
ATOM 1417 C CA . GLN A 1 178 ? -28.844 -2.496 45.292 1.00 88.81 178 GLN A CA 1
ATOM 1418 C C . GLN A 1 178 ? -29.096 -3.135 43.931 1.00 88.81 178 GLN A C 1
ATOM 1420 O O . GLN A 1 178 ? -28.195 -3.678 43.299 1.00 88.81 178 GLN A O 1
ATOM 1425 N N . GLU A 1 179 ? -30.349 -3.095 43.500 1.00 89.56 179 GLU A N 1
ATOM 1426 C CA . GLU A 1 179 ? -30.739 -3.502 42.158 1.00 89.56 179 GLU A CA 1
ATOM 1427 C C . GLU A 1 179 ? -30.255 -2.462 41.142 1.00 89.56 179 GLU A C 1
ATOM 1429 O O . GLU A 1 179 ? -30.444 -1.259 41.328 1.00 89.56 179 GLU A O 1
ATOM 1434 N N . VAL A 1 180 ? -29.617 -2.919 40.075 1.00 90.38 180 VAL A N 1
ATOM 1435 C CA . VAL A 1 180 ? -29.033 -2.088 39.027 1.00 90.38 180 VAL A CA 1
ATOM 1436 C C . VAL A 1 180 ? -29.535 -2.609 37.694 1.00 90.38 180 VAL A C 1
ATOM 1438 O O . VAL A 1 180 ? -29.387 -3.789 37.383 1.00 90.38 180 VAL A O 1
ATOM 1441 N N . GLN A 1 181 ? -30.144 -1.720 36.919 1.00 92.50 181 GLN A N 1
ATOM 1442 C CA . GLN A 1 181 ? -30.555 -2.002 35.552 1.00 92.50 181 GLN A CA 1
ATOM 1443 C C . GLN A 1 181 ? -29.418 -1.607 34.619 1.00 92.50 181 GLN A C 1
ATOM 1445 O O . GLN A 1 181 ? -28.979 -0.453 34.621 1.00 92.50 181 GLN A O 1
ATOM 1450 N N . LEU A 1 182 ? -28.937 -2.571 33.850 1.00 92.56 182 LEU A N 1
ATOM 1451 C CA . LEU A 1 182 ? -27.838 -2.427 32.914 1.00 92.56 182 LEU A CA 1
ATOM 1452 C C . LEU A 1 182 ? -28.348 -2.628 31.497 1.00 92.56 182 LEU A C 1
ATOM 1454 O O . LEU A 1 182 ? -29.074 -3.582 31.236 1.00 92.56 182 LEU A O 1
ATOM 1458 N N . HIS A 1 183 ? -27.900 -1.763 30.599 1.00 93.38 183 HIS A N 1
ATOM 1459 C CA . HIS A 1 183 ? -27.971 -1.975 29.166 1.00 93.38 183 HIS A CA 1
ATOM 1460 C C . HIS A 1 183 ? -26.580 -2.368 28.667 1.00 93.38 183 HIS A C 1
ATOM 1462 O O . HIS A 1 183 ? -25.605 -1.655 28.914 1.00 93.38 183 HIS A O 1
ATOM 1468 N N . ILE A 1 184 ? -26.489 -3.508 27.995 1.00 92.56 184 ILE A N 1
ATOM 1469 C CA . ILE A 1 184 ? -25.272 -4.129 27.493 1.00 92.56 184 ILE A CA 1
ATOM 1470 C C . ILE A 1 184 ? -25.268 -4.041 25.971 1.00 92.56 184 ILE A C 1
ATOM 1472 O O . ILE A 1 184 ? -26.187 -4.509 25.296 1.00 92.56 184 ILE A O 1
ATOM 1476 N N . SER A 1 185 ? -24.196 -3.476 25.431 1.00 89.06 185 SER A N 1
ATOM 1477 C CA . SER A 1 185 ? -23.940 -3.417 23.999 1.00 89.06 185 SER A CA 1
ATOM 1478 C C . SER A 1 185 ? -23.594 -4.795 23.441 1.00 89.06 185 SER A C 1
ATOM 1480 O O . SER A 1 185 ? -22.924 -5.609 24.081 1.00 89.06 185 SER A O 1
ATOM 1482 N N . THR A 1 186 ? -23.971 -5.043 22.188 1.00 83.44 186 THR A N 1
ATOM 1483 C CA . THR A 1 186 ? -23.651 -6.292 21.481 1.00 83.44 186 THR A CA 1
ATOM 1484 C C . THR A 1 186 ? -22.150 -6.535 21.335 1.00 83.44 186 THR A C 1
ATOM 1486 O O . THR A 1 186 ? -21.742 -7.682 21.196 1.00 83.44 186 THR A O 1
ATOM 1489 N N . ASN A 1 187 ? -21.332 -5.483 21.420 1.00 83.44 187 ASN A N 1
ATOM 1490 C CA . ASN A 1 187 ? -19.874 -5.554 21.283 1.00 83.44 187 ASN A CA 1
ATOM 1491 C C . ASN A 1 187 ? -19.172 -6.181 22.506 1.00 83.44 187 ASN A C 1
ATOM 1493 O O . ASN A 1 187 ? -17.993 -6.539 22.427 1.00 83.44 187 ASN A O 1
ATOM 1497 N N . LEU A 1 188 ? -19.883 -6.333 23.633 1.00 83.12 188 LEU A N 1
ATOM 1498 C CA . LEU A 1 188 ? -19.366 -6.981 24.843 1.00 83.12 188 LEU A CA 1
ATOM 1499 C C . LEU A 1 188 ? -19.399 -8.524 24.761 1.00 83.12 188 LEU A C 1
ATOM 1501 O O . LEU A 1 188 ? -18.724 -9.183 25.553 1.00 83.12 188 LEU A O 1
ATOM 1505 N N . LYS A 1 189 ? -20.133 -9.098 23.796 1.00 79.44 189 LYS A N 1
ATOM 1506 C CA . LYS A 1 189 ? -20.127 -10.544 23.501 1.00 79.44 189 LYS A CA 1
ATOM 1507 C C . LYS A 1 189 ? -18.756 -10.984 22.984 1.00 79.44 189 LYS A C 1
ATOM 1509 O O . LYS A 1 189 ? -18.069 -10.170 22.366 1.00 79.44 189 LYS A O 1
ATOM 1514 N N . GLU A 1 190 ? -18.345 -12.223 23.254 1.00 65.56 190 GLU A N 1
ATOM 1515 C CA . GLU A 1 190 ? -17.156 -12.816 22.608 1.00 65.56 190 GLU A CA 1
ATOM 1516 C C . GLU A 1 190 ? -17.309 -12.918 21.087 1.00 65.56 190 GLU A C 1
ATOM 1518 O O . GLU A 1 190 ? -18.411 -13.285 20.617 1.00 65.56 190 GLU A O 1
#

pLDDT: mean 84.97, std 10.65, range [45.41, 97.56]

Secondary structure (DSSP, 8-state):
----TTTTSHHHHHHHHHHHHHHHHHHHHHHHHHHHHHHHHHHHHHHHHHHHHHHHHHHHHHHHHHHHHHHHHHHHHHHHHHHHHHHHHHHHHHHHHHHHHHHHHHHHH-HHHHHHHHTT--EEEEEE-HHHHHHHHHHHTSHHHHHHEEEEEEEEEEEEEEE--SSSSPPEEEEEEEEEEEEE-GGG--

Foldseek 3Di:
DDDDPPPPDPVSVVVVVVVCVVVVVVVVVVVVVVVVVVVVVVVVVVVVVVVVVVVVVVVVVVVVVVVVVVVVVVVVVVVVVVVVVVVVVVVVVVLVVLLVQLLVLQLQQAVVSLVCVQVPDFKDKGKGDPVSVVVLVVSCVPVSSVQFKDFPDKADKDAQDFDDNVDPDGTDTDGMIIITIMGGDNVSHD